Protein AF-A0A969S4U9-F1 (afdb_monomer)

Structure (mmCIF, N/CA/C/O backbone):
data_AF-A0A969S4U9-F1
#
_entry.id   AF-A0A969S4U9-F1
#
loop_
_atom_site.group_PDB
_atom_site.id
_atom_site.type_symbol
_atom_site.label_atom_id
_atom_site.label_alt_id
_atom_site.label_comp_id
_atom_site.label_asym_id
_atom_site.label_entity_id
_atom_site.label_seq_id
_atom_site.pdbx_PDB_ins_code
_atom_site.Cartn_x
_atom_site.Cartn_y
_atom_site.Cartn_z
_atom_site.occupancy
_atom_site.B_iso_or_equiv
_atom_site.auth_seq_id
_atom_site.auth_comp_id
_atom_site.auth_asym_id
_atom_site.auth_atom_id
_atom_site.pdbx_PDB_model_num
ATOM 1 N N . MET A 1 1 ? 27.671 6.111 -27.589 1.00 50.03 1 MET A N 1
ATOM 2 C CA . MET A 1 1 ? 27.710 7.464 -26.994 1.00 50.03 1 MET A CA 1
ATOM 3 C C . MET A 1 1 ? 26.565 7.598 -26.009 1.00 50.03 1 MET A C 1
ATOM 5 O O . MET A 1 1 ? 25.423 7.412 -26.411 1.00 50.03 1 MET A O 1
ATOM 9 N N . ILE A 1 2 ? 26.864 7.860 -24.735 1.00 55.69 2 ILE A N 1
ATOM 10 C CA . ILE A 1 2 ? 25.851 8.252 -23.746 1.00 55.69 2 ILE A CA 1
ATOM 11 C C . ILE A 1 2 ? 25.441 9.680 -24.109 1.00 55.69 2 ILE A C 1
ATOM 13 O O . ILE A 1 2 ? 26.285 10.571 -24.160 1.00 55.69 2 ILE A O 1
ATOM 17 N N . THR A 1 3 ? 24.178 9.875 -24.470 1.00 77.12 3 THR A N 1
ATOM 18 C CA . THR A 1 3 ? 23.675 11.180 -24.924 1.00 77.12 3 THR A CA 1
ATOM 19 C C . THR A 1 3 ? 23.353 12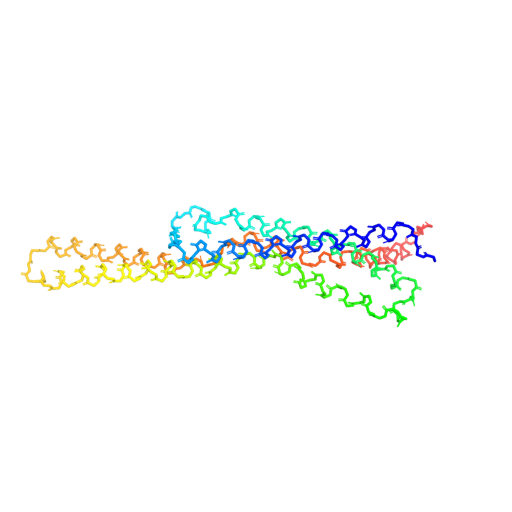.078 -23.728 1.00 77.12 3 THR A C 1
ATOM 21 O O . THR A 1 3 ? 23.064 11.576 -22.642 1.00 77.12 3 THR A O 1
ATOM 24 N N . VAL A 1 4 ? 23.331 13.402 -23.921 1.00 78.81 4 VAL A N 1
ATOM 25 C CA . VAL A 1 4 ? 22.867 14.373 -22.904 1.00 78.81 4 VAL A CA 1
ATOM 26 C C . VAL A 1 4 ? 21.476 13.999 -22.364 1.00 78.81 4 VAL A C 1
ATOM 28 O O . VAL A 1 4 ? 21.218 14.118 -21.168 1.00 78.81 4 VAL A O 1
ATOM 31 N N . ALA A 1 5 ? 20.611 13.440 -23.215 1.00 74.38 5 ALA A N 1
ATOM 32 C CA . ALA A 1 5 ? 19.294 12.943 -22.823 1.00 74.38 5 ALA A CA 1
ATOM 33 C C . ALA A 1 5 ? 19.362 11.801 -21.791 1.00 74.38 5 ALA A C 1
ATOM 35 O O . ALA A 1 5 ? 18.561 11.761 -20.862 1.00 74.38 5 ALA A O 1
ATOM 36 N N . THR A 1 6 ? 20.342 10.900 -21.902 1.00 74.25 6 THR A N 1
ATOM 37 C CA . THR A 1 6 ? 20.533 9.796 -20.947 1.00 74.25 6 THR A CA 1
ATOM 38 C C . THR A 1 6 ? 20.922 10.318 -19.563 1.00 74.25 6 THR A C 1
ATOM 40 O O . THR A 1 6 ? 20.381 9.853 -18.563 1.00 74.25 6 THR A O 1
ATOM 43 N N . PHE A 1 7 ? 21.799 11.326 -19.496 1.00 79.31 7 PHE A N 1
ATOM 44 C CA . PHE A 1 7 ? 22.141 11.987 -18.233 1.00 79.31 7 PHE A CA 1
ATOM 45 C C . PHE A 1 7 ? 20.935 12.698 -17.610 1.00 79.31 7 PHE A C 1
ATOM 47 O O . PHE A 1 7 ? 20.718 12.576 -16.406 1.00 79.31 7 PHE A O 1
ATOM 54 N N . GLY A 1 8 ? 20.118 13.376 -18.424 1.00 82.75 8 GLY A N 1
ATOM 55 C CA . GLY A 1 8 ? 18.885 14.016 -17.961 1.00 82.75 8 GLY A CA 1
ATOM 56 C C . GLY A 1 8 ? 17.904 13.025 -17.328 1.00 82.75 8 GLY A C 1
ATOM 57 O O . GLY A 1 8 ? 17.401 13.275 -16.237 1.00 82.75 8 GLY A O 1
ATOM 58 N N . VAL A 1 9 ? 17.684 11.868 -17.961 1.00 79.94 9 VAL A N 1
ATOM 59 C CA . VAL A 1 9 ? 16.800 10.813 -17.428 1.00 79.94 9 VAL A CA 1
ATOM 60 C C . VAL A 1 9 ? 17.319 10.258 -16.103 1.00 79.94 9 VAL A C 1
ATOM 62 O O . VAL A 1 9 ? 16.542 10.112 -15.162 1.00 79.94 9 VAL A O 1
ATOM 65 N N . ILE A 1 10 ? 18.624 9.987 -16.001 1.00 81.38 10 ILE A N 1
ATOM 66 C CA . ILE A 1 10 ? 19.230 9.476 -14.762 1.00 81.38 10 ILE A CA 1
ATOM 67 C C . ILE A 1 10 ? 19.105 10.504 -13.632 1.00 81.38 10 ILE A C 1
ATOM 69 O O . ILE A 1 10 ? 18.751 10.133 -12.518 1.00 81.38 10 ILE A O 1
ATOM 73 N N . TYR A 1 11 ? 19.354 11.786 -13.915 1.00 86.81 11 TYR A N 1
ATOM 74 C CA . TYR A 1 11 ? 19.230 12.863 -12.931 1.00 86.81 11 TYR A CA 1
ATOM 75 C C . TYR A 1 11 ? 17.787 13.041 -12.440 1.00 86.81 11 TYR A C 1
ATOM 77 O O . TYR A 1 11 ? 17.541 13.091 -11.238 1.00 86.81 11 TYR A O 1
ATOM 85 N N . ILE A 1 12 ? 16.814 13.086 -13.354 1.00 86.81 12 ILE A N 1
ATOM 86 C CA . ILE A 1 12 ? 15.394 13.201 -12.988 1.00 86.81 12 ILE A CA 1
ATOM 87 C C . ILE A 1 12 ? 14.954 11.972 -12.183 1.00 86.81 12 ILE A C 1
ATOM 89 O O . ILE A 1 12 ? 14.274 12.112 -11.167 1.00 86.81 12 ILE A O 1
ATOM 93 N N . GLY A 1 13 ? 15.373 10.777 -12.608 1.00 86.12 13 GLY A N 1
ATOM 94 C CA . GLY A 1 13 ? 15.092 9.529 -11.908 1.00 86.12 13 GLY A CA 1
ATOM 95 C C . GLY A 1 13 ? 15.658 9.517 -10.491 1.00 86.12 13 GLY A C 1
ATOM 96 O O . GLY A 1 13 ? 14.928 9.221 -9.550 1.00 86.12 13 GLY A O 1
ATOM 97 N N . SER A 1 14 ? 16.925 9.898 -10.306 1.00 86.81 14 SER A N 1
ATOM 98 C CA . SER A 1 14 ? 17.557 9.914 -8.983 1.00 86.81 14 SER A CA 1
ATOM 99 C C . SER A 1 14 ? 16.926 10.946 -8.048 1.00 86.81 14 SER A C 1
ATOM 101 O O . SER A 1 14 ? 16.632 10.617 -6.900 1.00 86.81 14 SER A O 1
ATOM 103 N N . VAL A 1 15 ? 16.631 12.156 -8.537 1.00 90.44 15 VAL A N 1
ATOM 104 C CA . VAL A 1 15 ? 15.918 13.187 -7.763 1.00 90.44 15 VAL A CA 1
ATOM 105 C C . VAL A 1 15 ? 14.526 12.702 -7.358 1.00 90.44 15 VAL A C 1
ATOM 107 O O . VAL A 1 15 ? 14.120 12.895 -6.212 1.00 90.44 15 VAL A O 1
ATOM 110 N N . LEU A 1 16 ? 13.796 12.035 -8.258 1.00 89.62 16 LEU A N 1
ATOM 111 C CA . LEU A 1 16 ? 12.478 11.490 -7.940 1.00 89.62 16 LEU A CA 1
ATOM 112 C C . LEU A 1 16 ? 12.560 10.382 -6.882 1.00 89.62 16 LEU A C 1
ATOM 114 O O . LEU A 1 16 ? 11.793 10.415 -5.924 1.00 89.62 16 LEU A O 1
ATOM 118 N N . VAL A 1 17 ? 13.503 9.443 -7.008 1.00 89.50 17 VAL A N 1
ATOM 119 C CA . VAL A 1 17 ? 13.719 8.375 -6.014 1.00 89.50 17 VAL A CA 1
ATOM 120 C C . VAL A 1 17 ? 14.058 8.963 -4.644 1.00 89.50 17 VAL A C 1
ATOM 122 O O . VAL A 1 17 ? 13.452 8.573 -3.648 1.00 89.50 17 VAL A O 1
ATOM 125 N N . LEU A 1 18 ? 14.970 9.938 -4.586 1.00 91.38 18 LEU A N 1
ATOM 126 C CA . LEU A 1 18 ? 15.326 10.621 -3.340 1.00 91.38 18 LEU A CA 1
ATOM 127 C C . LEU A 1 18 ? 14.120 11.334 -2.719 1.00 91.38 18 LEU A C 1
ATOM 129 O O . LEU A 1 18 ? 13.891 11.195 -1.521 1.00 91.38 18 LEU A O 1
ATOM 133 N N . ASN A 1 19 ? 13.314 12.031 -3.524 1.00 90.25 19 ASN A N 1
ATOM 134 C CA . ASN A 1 19 ? 12.089 12.679 -3.054 1.00 90.25 19 ASN A CA 1
ATOM 135 C C . ASN A 1 19 ? 11.057 11.671 -2.533 1.00 90.25 19 ASN A C 1
ATOM 137 O O . ASN A 1 19 ? 10.421 11.926 -1.514 1.00 90.25 19 ASN A O 1
ATOM 141 N N . LEU A 1 20 ? 10.887 10.524 -3.197 1.00 90.44 20 LEU A N 1
ATOM 142 C CA . LEU A 1 20 ? 9.987 9.465 -2.733 1.00 90.44 20 LEU A CA 1
ATOM 143 C C . LEU A 1 20 ? 10.449 8.909 -1.383 1.00 90.44 20 LEU A C 1
ATOM 145 O O . LEU A 1 20 ? 9.653 8.854 -0.449 1.00 90.44 20 LEU A O 1
ATOM 149 N N . ILE A 1 21 ? 11.735 8.570 -1.255 1.00 90.19 21 ILE A N 1
ATOM 150 C CA . ILE A 1 21 ? 12.318 8.070 -0.003 1.00 90.19 21 ILE A CA 1
ATOM 151 C C . ILE A 1 21 ? 12.178 9.111 1.113 1.00 90.19 21 ILE A C 1
ATOM 153 O O . ILE A 1 21 ? 11.713 8.776 2.202 1.00 90.19 21 ILE A O 1
ATOM 157 N N . ALA A 1 22 ? 12.522 10.373 0.841 1.00 91.06 22 ALA A N 1
ATOM 158 C CA . ALA A 1 22 ? 12.412 11.460 1.809 1.00 91.06 22 ALA A CA 1
ATOM 159 C C . ALA A 1 22 ? 10.963 11.664 2.267 1.00 91.06 22 ALA A C 1
ATOM 161 O O . ALA A 1 22 ? 10.708 11.759 3.462 1.00 91.06 22 ALA A O 1
ATOM 162 N N . ASN A 1 23 ? 10.001 11.657 1.343 1.00 89.75 23 ASN A N 1
ATOM 163 C CA . ASN A 1 23 ? 8.587 11.804 1.671 1.00 89.75 23 ASN A CA 1
ATOM 164 C C . ASN A 1 23 ? 8.054 10.651 2.531 1.00 89.75 23 ASN A C 1
ATOM 166 O O . ASN A 1 23 ? 7.332 10.889 3.499 1.00 89.75 23 ASN A O 1
ATOM 170 N N . ILE A 1 24 ? 8.417 9.408 2.198 1.00 89.88 24 ILE A N 1
ATOM 171 C CA . ILE A 1 24 ? 8.056 8.229 2.996 1.00 89.88 24 ILE A CA 1
ATOM 172 C C . ILE A 1 24 ? 8.642 8.355 4.399 1.00 89.88 24 ILE A C 1
ATOM 174 O O . ILE A 1 24 ? 7.940 8.113 5.378 1.00 89.88 24 ILE A O 1
ATOM 178 N N . TRP A 1 25 ? 9.910 8.753 4.498 1.00 89.81 25 TRP A N 1
ATOM 179 C CA . TRP A 1 25 ? 10.597 8.922 5.771 1.00 89.81 25 TRP A CA 1
ATOM 180 C C . TRP A 1 25 ? 9.966 10.029 6.622 1.00 89.81 25 TRP A C 1
ATOM 182 O O . TRP A 1 25 ? 9.652 9.791 7.784 1.00 89.81 25 TRP A O 1
ATOM 192 N N . ILE A 1 26 ? 9.683 11.195 6.034 1.00 89.75 26 ILE A N 1
ATOM 193 C CA . ILE A 1 26 ? 9.008 12.312 6.709 1.00 89.75 26 ILE A CA 1
ATOM 194 C C . ILE A 1 26 ? 7.633 11.879 7.221 1.00 89.75 26 ILE A C 1
ATOM 196 O O . ILE A 1 26 ? 7.322 12.096 8.390 1.00 89.75 26 ILE A O 1
ATOM 200 N N . LEU A 1 27 ? 6.822 11.224 6.384 1.00 87.62 27 LEU A N 1
ATOM 201 C CA . LEU A 1 27 ? 5.514 10.725 6.808 1.00 87.62 27 LEU A CA 1
ATOM 202 C C . LEU A 1 27 ? 5.631 9.695 7.922 1.00 87.62 27 LEU A C 1
ATOM 204 O O . LEU A 1 27 ? 4.852 9.743 8.868 1.00 87.62 27 LEU A O 1
ATOM 208 N N . HIS A 1 28 ? 6.600 8.787 7.834 1.00 87.25 28 HIS A N 1
ATOM 209 C CA . HIS A 1 28 ? 6.835 7.801 8.878 1.00 87.25 28 HIS A CA 1
ATOM 210 C C . HIS A 1 28 ? 7.188 8.469 10.212 1.00 87.25 28 HIS A C 1
ATOM 212 O O . HIS A 1 28 ? 6.630 8.091 11.240 1.00 87.25 28 HIS A O 1
ATOM 218 N N . CYS A 1 29 ? 8.058 9.482 10.191 1.00 86.62 29 CYS A N 1
ATOM 219 C CA . CYS A 1 29 ? 8.438 10.255 11.372 1.00 86.62 29 CYS A CA 1
ATOM 220 C C . CYS A 1 29 ? 7.243 11.008 11.971 1.00 86.62 29 CYS A C 1
ATOM 222 O O . CYS A 1 29 ? 6.986 10.869 13.164 1.00 86.62 29 CYS A O 1
ATOM 224 N N . ILE A 1 30 ? 6.476 11.735 11.149 1.00 86.06 30 ILE A N 1
ATOM 225 C CA . ILE A 1 30 ? 5.291 12.484 11.602 1.00 86.06 30 ILE A CA 1
ATOM 226 C C . ILE A 1 30 ? 4.248 11.535 12.197 1.00 86.06 30 ILE A C 1
ATOM 228 O O . ILE A 1 30 ? 3.715 11.794 13.273 1.00 86.06 30 ILE A O 1
ATOM 232 N N . PHE A 1 31 ? 3.968 10.414 11.526 1.00 84.75 31 PHE A N 1
ATOM 233 C CA . PHE A 1 31 ? 3.016 9.434 12.043 1.00 84.75 31 PHE A CA 1
ATOM 234 C C . PHE A 1 31 ? 3.511 8.787 13.333 1.00 84.75 31 PHE A C 1
ATOM 236 O O . PHE A 1 31 ? 2.714 8.607 14.245 1.00 84.75 31 PHE A O 1
ATOM 243 N N . GLU A 1 32 ? 4.791 8.426 13.444 1.00 83.94 32 GLU A N 1
ATOM 244 C CA . GLU A 1 32 ? 5.319 7.898 14.705 1.00 83.94 32 GLU A CA 1
ATOM 245 C C . GLU A 1 32 ? 5.223 8.909 15.849 1.00 83.94 32 GLU A C 1
ATOM 247 O O . GLU A 1 32 ? 4.932 8.510 16.975 1.00 83.94 32 GLU A O 1
ATOM 252 N N . GLU A 1 33 ? 5.475 10.189 15.585 1.00 84.00 33 GLU A N 1
ATOM 253 C CA . GLU A 1 33 ? 5.397 11.240 16.596 1.00 84.00 33 GLU A CA 1
ATOM 254 C C . GLU A 1 33 ? 3.952 11.481 17.050 1.00 84.00 33 GLU A C 1
ATOM 256 O O . GLU A 1 33 ? 3.666 11.415 18.248 1.00 84.00 33 GLU A O 1
ATOM 261 N N . GLU A 1 34 ? 3.017 11.649 16.112 1.00 82.19 34 GLU A N 1
ATOM 262 C CA . GLU A 1 34 ? 1.595 11.814 16.431 1.00 82.19 34 GLU A CA 1
ATOM 263 C C . GLU A 1 34 ? 1.028 10.575 17.140 1.00 82.19 34 GLU A C 1
ATOM 265 O O . GLU A 1 34 ? 0.287 10.722 18.106 1.00 82.19 34 GLU A O 1
ATOM 270 N N . LEU A 1 35 ? 1.424 9.357 16.746 1.00 80.19 35 LEU A N 1
ATOM 271 C CA . LEU A 1 35 ? 1.003 8.116 17.417 1.00 80.19 35 LEU A CA 1
ATOM 272 C C . LEU A 1 35 ? 1.602 7.933 18.818 1.00 80.19 35 LEU A C 1
ATOM 274 O O . LEU A 1 35 ? 1.088 7.123 19.592 1.00 80.19 35 LEU A O 1
ATOM 278 N N . LYS A 1 36 ? 2.705 8.618 19.144 1.00 78.19 36 LYS A N 1
ATOM 279 C CA . LYS A 1 36 ? 3.261 8.647 20.507 1.00 78.19 36 LYS A CA 1
ATOM 280 C C . LYS A 1 36 ? 2.532 9.661 21.384 1.00 78.19 36 LYS A C 1
ATOM 282 O O . LYS A 1 36 ? 2.360 9.401 22.569 1.00 78.19 36 LYS A O 1
ATOM 287 N N . GLN A 1 37 ? 2.133 10.801 20.821 1.00 75.62 37 GLN A N 1
ATOM 288 C CA . GLN A 1 37 ? 1.495 11.885 21.573 1.00 75.62 37 GLN A CA 1
ATOM 289 C C . GLN A 1 37 ? -0.024 11.721 21.707 1.00 75.62 37 GLN A C 1
ATOM 291 O O . GLN A 1 37 ? -0.598 12.130 22.715 1.00 75.62 37 GLN A O 1
ATOM 296 N N . LYS A 1 38 ? -0.686 11.145 20.700 1.00 73.56 38 LYS A N 1
ATOM 297 C CA . LYS A 1 38 ? -2.141 10.985 20.640 1.00 73.56 38 LYS A CA 1
ATOM 298 C C . LYS A 1 38 ? -2.505 9.537 20.351 1.00 73.56 38 LYS A C 1
ATOM 300 O O . LYS A 1 38 ? -1.941 8.889 19.471 1.00 73.56 38 LYS A O 1
ATOM 305 N N . GLU A 1 39 ? -3.521 9.044 21.049 1.00 72.94 39 GLU A N 1
ATOM 306 C CA . GLU A 1 39 ? -4.136 7.770 20.695 1.00 72.94 39 GLU A CA 1
ATOM 307 C C . GLU A 1 39 ? -4.944 7.935 19.404 1.00 72.94 39 GLU A C 1
ATOM 309 O O . GLU A 1 39 ? -5.890 8.726 19.328 1.00 72.94 39 GLU A O 1
ATOM 314 N N . LEU A 1 40 ? -4.559 7.189 18.367 1.00 79.75 40 LEU A N 1
ATOM 315 C CA . LEU A 1 40 ? -5.309 7.121 17.120 1.00 79.75 40 LEU A CA 1
ATOM 316 C C . LEU A 1 40 ? -6.708 6.564 17.403 1.00 79.75 40 LEU A C 1
ATOM 318 O O . LEU A 1 40 ? -6.855 5.396 17.753 1.00 79.75 40 LEU A O 1
ATOM 322 N N . LYS A 1 41 ? -7.745 7.376 17.202 1.00 77.62 41 LYS A N 1
ATOM 323 C CA . LYS A 1 41 ? -9.133 6.914 17.294 1.00 77.62 41 LYS A CA 1
ATOM 324 C C . LYS A 1 41 ? -9.569 6.337 15.957 1.00 77.62 41 LYS A C 1
ATOM 326 O O . LYS A 1 41 ? -9.972 7.065 15.055 1.00 77.62 41 LYS A O 1
ATOM 331 N N . VAL A 1 42 ? -9.465 5.021 15.835 1.00 79.50 42 VAL A N 1
ATOM 332 C CA . VAL A 1 42 ? -10.001 4.285 14.690 1.00 79.50 42 VAL A CA 1
ATOM 333 C C . VAL A 1 42 ? -11.497 4.086 14.883 1.00 79.50 42 VAL A C 1
ATOM 335 O O . VAL A 1 42 ? -11.936 3.695 15.959 1.00 79.50 42 VAL A O 1
ATOM 338 N N . ASN A 1 43 ? -12.275 4.333 13.831 1.00 82.50 43 ASN A N 1
ATOM 339 C CA . ASN A 1 43 ? -13.710 4.071 13.824 1.00 82.50 43 ASN A CA 1
ATOM 340 C C . ASN A 1 43 ? -14.020 2.841 12.946 1.00 82.50 43 ASN A C 1
ATOM 342 O O . ASN A 1 43 ? -13.996 2.969 11.718 1.00 82.50 43 ASN A O 1
ATOM 346 N N . PRO A 1 44 ? -14.339 1.669 13.535 1.00 81.50 44 PRO A N 1
ATOM 347 C CA . PRO A 1 44 ? -14.686 0.465 12.777 1.00 81.50 44 PRO A CA 1
ATOM 348 C C . PRO A 1 44 ? -15.910 0.625 11.868 1.00 81.50 44 PRO A C 1
ATOM 350 O O . PRO A 1 44 ? -16.015 -0.051 10.848 1.00 81.50 44 PRO A O 1
ATOM 353 N N . LEU A 1 45 ? -16.822 1.539 12.215 1.00 82.44 45 LEU A N 1
ATOM 354 C CA . LEU A 1 45 ? -18.043 1.834 11.459 1.00 82.44 45 LEU A CA 1
ATOM 355 C C . LEU A 1 45 ? -17.829 2.897 10.373 1.00 82.44 45 LEU A C 1
ATOM 357 O O . LEU A 1 45 ? -18.784 3.322 9.722 1.00 82.44 45 LEU A O 1
ATOM 361 N N . HIS A 1 46 ? -16.595 3.362 10.175 1.00 84.00 46 HIS A N 1
ATOM 362 C CA . HIS A 1 46 ? -16.314 4.367 9.164 1.00 84.00 46 HIS A CA 1
ATOM 363 C C . HIS A 1 46 ? -16.547 3.794 7.747 1.00 84.00 46 HIS A C 1
ATOM 365 O O . HIS A 1 46 ? -16.049 2.708 7.428 1.00 84.00 46 HIS A O 1
ATOM 371 N N . PRO A 1 47 ? -17.257 4.511 6.851 1.00 84.69 47 PRO A N 1
ATOM 372 C CA . PRO A 1 47 ? -17.650 3.985 5.538 1.00 84.69 47 PRO A CA 1
ATOM 373 C C . PRO A 1 47 ? -16.470 3.707 4.590 1.00 84.69 47 PRO A C 1
ATOM 375 O O . PRO A 1 47 ? -16.643 3.049 3.566 1.00 84.69 47 PRO A O 1
ATOM 378 N N . ASP A 1 48 ? -15.267 4.195 4.910 1.00 84.88 48 ASP A N 1
ATOM 379 C CA . ASP A 1 48 ? -14.062 4.022 4.090 1.00 84.88 48 ASP A CA 1
ATOM 380 C C . ASP A 1 48 ? -13.364 2.661 4.247 1.00 84.88 48 ASP A C 1
ATOM 382 O O . ASP A 1 48 ? -12.418 2.392 3.507 1.00 84.88 48 ASP A O 1
ATOM 386 N N . ARG A 1 49 ? -13.795 1.817 5.202 1.00 82.00 49 ARG A N 1
ATOM 387 C CA . ARG A 1 49 ? -13.164 0.525 5.551 1.00 82.00 49 ARG A CA 1
ATOM 388 C C . ARG A 1 49 ? 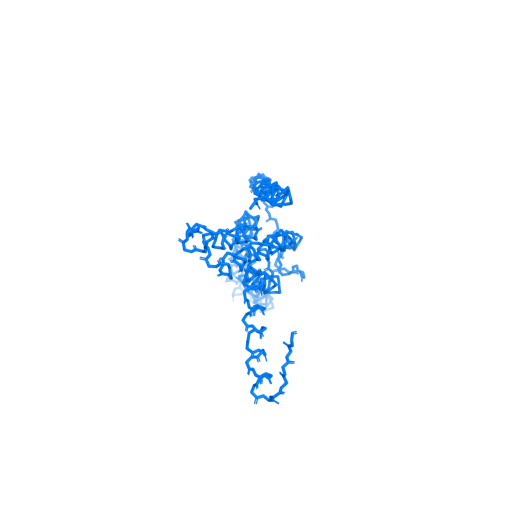-11.677 0.616 5.939 1.00 82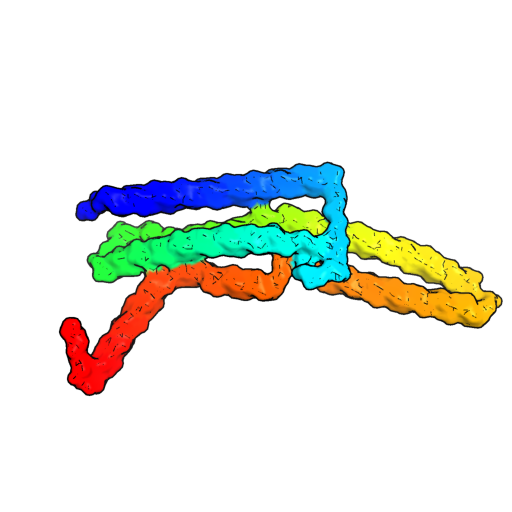.00 49 ARG A C 1
ATOM 390 O O . ARG A 1 49 ? -11.017 -0.411 6.051 1.00 82.00 49 ARG A O 1
ATOM 397 N N . CYS A 1 50 ? -11.165 1.827 6.154 1.00 85.50 50 CYS A N 1
ATOM 398 C CA . CYS A 1 50 ? -9.777 2.140 6.504 1.00 85.50 50 CYS A CA 1
ATOM 399 C C . CYS A 1 50 ? -9.695 2.900 7.838 1.00 85.50 50 CYS A C 1
ATOM 401 O O . CYS A 1 50 ? -8.641 3.428 8.186 1.00 85.50 50 CYS A O 1
ATOM 403 N N . GLY A 1 51 ? -10.806 3.007 8.574 1.00 83.00 51 GLY A N 1
ATOM 404 C CA . GLY A 1 51 ? -10.840 3.639 9.890 1.00 83.00 51 GLY A CA 1
ATOM 405 C C . GLY A 1 51 ? -10.658 5.153 9.855 1.00 83.00 51 GLY A C 1
ATOM 406 O O . GLY A 1 51 ? -10.208 5.717 10.848 1.00 83.00 51 GLY A O 1
ATOM 407 N N . GLY A 1 52 ? -10.960 5.794 8.721 1.00 86.31 52 GLY A N 1
ATOM 408 C CA . GLY A 1 52 ? -10.722 7.220 8.480 1.00 86.31 52 GLY A CA 1
ATOM 409 C C . GLY A 1 52 ? -9.371 7.536 7.824 1.00 86.31 52 GLY A C 1
ATOM 410 O O . GLY A 1 52 ? -9.070 8.705 7.587 1.00 86.31 52 GLY A O 1
ATOM 411 N N . LEU A 1 53 ? -8.546 6.528 7.510 1.00 89.06 53 LEU A N 1
ATOM 412 C CA . LEU A 1 53 ? -7.196 6.709 6.956 1.00 89.06 53 LEU A CA 1
ATOM 413 C C . LEU A 1 53 ? -7.109 6.528 5.434 1.00 89.06 53 LEU A C 1
ATOM 415 O O . LEU A 1 53 ? -6.011 6.383 4.891 1.00 89.06 53 LEU A O 1
ATOM 419 N N . ARG A 1 54 ? -8.235 6.587 4.710 1.00 90.19 54 ARG A N 1
ATOM 420 C CA . ARG A 1 54 ? -8.238 6.449 3.242 1.00 90.19 54 ARG A CA 1
ATOM 421 C C . ARG A 1 54 ? -7.276 7.407 2.536 1.00 90.19 54 ARG A C 1
ATOM 423 O O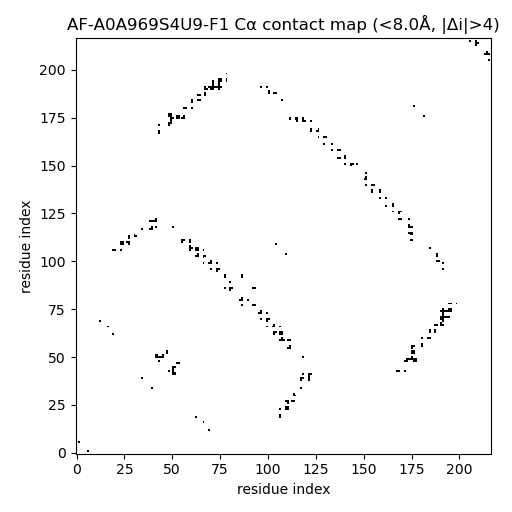 . ARG A 1 54 ? -6.586 6.985 1.612 1.00 90.19 54 ARG A O 1
ATOM 430 N N . SER A 1 55 ? -7.167 8.653 2.994 1.00 90.50 55 SER A N 1
ATOM 431 C CA . SER A 1 55 ? -6.255 9.648 2.411 1.00 90.50 55 SER A CA 1
ATOM 432 C C . SER A 1 55 ? -4.791 9.192 2.423 1.00 90.50 55 SER A C 1
ATOM 434 O O . SER A 1 55 ? -4.051 9.480 1.484 1.00 90.50 55 SER A O 1
ATOM 436 N N . LEU A 1 56 ? -4.379 8.442 3.452 1.00 91.19 56 LEU A N 1
ATOM 437 C CA . LEU A 1 56 ? -3.037 7.867 3.540 1.00 91.19 56 LEU A CA 1
ATOM 438 C C . LEU A 1 56 ? -2.855 6.727 2.531 1.00 91.19 56 LEU A C 1
ATOM 440 O O . LEU A 1 56 ? -1.821 6.645 1.872 1.00 91.19 56 LEU A O 1
ATOM 444 N N . SER A 1 57 ? -3.879 5.885 2.372 1.00 92.31 57 SER A N 1
ATOM 445 C CA . SER A 1 57 ? -3.904 4.816 1.367 1.00 92.31 57 SER A CA 1
ATOM 446 C C . SER A 1 57 ? -3.815 5.370 -0.060 1.00 92.31 57 SER A C 1
ATOM 448 O O . SER A 1 57 ? -3.026 4.888 -0.871 1.00 92.31 57 SER A O 1
ATOM 450 N N . ASP A 1 58 ? -4.550 6.450 -0.344 1.00 92.94 58 ASP A N 1
ATOM 451 C CA . ASP A 1 58 ? -4.554 7.121 -1.643 1.00 92.94 58 ASP A CA 1
ATOM 452 C C . ASP A 1 58 ? -3.204 7.788 -1.916 1.00 92.94 58 ASP A C 1
ATOM 454 O O . ASP A 1 58 ? -2.724 7.781 -3.050 1.00 92.94 58 ASP A O 1
ATOM 458 N N . TYR A 1 59 ? -2.574 8.354 -0.884 1.00 92.62 59 TYR A N 1
ATOM 459 C CA . TYR A 1 59 ? -1.221 8.887 -0.973 1.00 92.62 59 TYR A CA 1
ATOM 460 C C . TYR A 1 59 ? -0.208 7.786 -1.321 1.00 92.62 59 TYR A C 1
ATOM 462 O O . TYR A 1 59 ? 0.526 7.926 -2.298 1.00 92.62 59 TYR A O 1
ATOM 470 N N . ALA A 1 60 ? -0.217 6.676 -0.577 1.00 93.31 60 ALA A N 1
ATOM 471 C CA . ALA A 1 60 ? 0.670 5.533 -0.801 1.00 93.31 60 ALA A CA 1
ATOM 472 C C . ALA A 1 60 ? 0.477 4.899 -2.190 1.00 93.31 60 ALA A C 1
ATOM 474 O O . ALA A 1 60 ? 1.427 4.468 -2.841 1.00 93.31 60 ALA A O 1
ATOM 475 N N . LEU A 1 61 ? -0.762 4.870 -2.685 1.00 94.81 61 LEU A N 1
ATOM 476 C CA . LEU A 1 61 ? -1.051 4.404 -4.036 1.00 94.81 61 LEU A CA 1
ATOM 477 C C . LEU A 1 61 ? -0.492 5.364 -5.098 1.00 94.81 61 LEU A C 1
ATOM 479 O O . LEU A 1 61 ? 0.093 4.921 -6.084 1.00 94.81 61 LEU A O 1
ATOM 483 N N . LYS A 1 62 ? -0.633 6.680 -4.901 1.00 93.94 62 LYS A N 1
ATOM 484 C CA . LYS A 1 62 ? -0.091 7.693 -5.823 1.00 93.94 62 LYS A CA 1
ATOM 485 C C . LYS A 1 62 ? 1.438 7.669 -5.872 1.00 93.94 62 LYS A C 1
ATOM 487 O O . LYS A 1 62 ? 1.998 7.804 -6.957 1.00 93.94 62 LYS A O 1
ATOM 492 N N . THR A 1 63 ? 2.122 7.468 -4.746 1.00 92.56 63 THR A N 1
ATOM 493 C CA . THR A 1 63 ? 3.588 7.305 -4.737 1.00 92.56 63 THR A CA 1
ATOM 494 C C . THR A 1 63 ? 4.012 6.019 -5.445 1.00 92.56 63 THR A C 1
ATOM 496 O O . THR A 1 63 ? 4.973 6.043 -6.212 1.00 92.56 63 THR A O 1
ATOM 499 N N . ALA A 1 64 ? 3.260 4.925 -5.290 1.00 93.75 64 ALA A N 1
ATOM 500 C CA . ALA A 1 64 ? 3.490 3.700 -6.054 1.00 93.75 64 ALA A CA 1
ATOM 501 C C . ALA A 1 64 ? 3.272 3.893 -7.568 1.00 93.75 64 ALA A C 1
ATOM 503 O O . ALA A 1 64 ? 4.017 3.331 -8.367 1.00 93.75 64 ALA A O 1
ATOM 504 N N . TYR A 1 65 ? 2.315 4.730 -7.986 1.00 94.38 65 TYR A N 1
ATOM 505 C CA . TYR A 1 65 ? 2.143 5.090 -9.400 1.00 94.38 65 TYR A CA 1
ATOM 506 C C . TYR A 1 65 ? 3.342 5.869 -9.951 1.00 94.38 65 TYR A C 1
ATOM 508 O O . TYR A 1 65 ? 3.767 5.610 -11.075 1.00 94.38 65 TYR A O 1
ATOM 516 N N . LEU A 1 66 ? 3.921 6.784 -9.166 1.00 92.81 66 LEU A N 1
ATOM 517 C CA . LEU A 1 66 ? 5.156 7.478 -9.550 1.00 92.81 66 LEU A CA 1
ATOM 518 C C . LEU A 1 66 ? 6.327 6.498 -9.698 1.00 92.81 66 LEU A C 1
ATOM 520 O O . LEU A 1 66 ? 7.066 6.581 -10.678 1.00 92.81 66 LEU A O 1
ATOM 524 N N . ALA A 1 67 ? 6.454 5.536 -8.779 1.00 92.75 67 ALA A N 1
ATOM 525 C CA . ALA A 1 67 ? 7.432 4.457 -8.900 1.00 92.75 67 ALA A CA 1
ATOM 526 C C . ALA A 1 67 ? 7.177 3.598 -10.151 1.00 92.75 67 ALA A C 1
ATOM 528 O O . ALA A 1 67 ? 8.107 3.283 -10.876 1.00 92.75 67 ALA A O 1
ATOM 529 N N . ALA A 1 68 ? 5.923 3.296 -10.491 1.00 94.06 68 ALA A N 1
ATOM 530 C CA . ALA A 1 68 ? 5.596 2.527 -11.692 1.00 94.06 68 ALA A CA 1
ATOM 531 C C . ALA A 1 68 ? 5.984 3.243 -12.998 1.00 94.06 68 ALA A C 1
ATOM 533 O O . ALA A 1 68 ? 6.425 2.595 -13.947 1.00 94.06 68 ALA A O 1
ATOM 534 N N . VAL A 1 69 ? 5.864 4.575 -13.055 1.00 92.88 69 VAL A N 1
ATOM 535 C CA . VAL A 1 69 ? 6.352 5.370 -14.199 1.00 92.88 69 VAL A CA 1
ATOM 536 C C . VAL A 1 69 ? 7.869 5.230 -14.349 1.00 92.88 69 VAL A C 1
ATOM 538 O O . VAL A 1 69 ? 8.353 5.044 -15.467 1.00 92.88 69 VAL A O 1
ATOM 541 N N . LEU A 1 70 ? 8.615 5.263 -13.238 1.00 91.31 70 LEU A N 1
ATOM 542 C CA . LEU A 1 70 ? 10.051 4.966 -13.245 1.00 91.31 70 LEU A CA 1
ATOM 543 C C . LEU A 1 70 ? 10.321 3.532 -13.697 1.00 91.31 70 LEU A C 1
ATOM 545 O O . LEU A 1 70 ? 11.170 3.322 -14.563 1.00 91.31 70 LEU A O 1
ATOM 549 N N . GLY A 1 71 ? 9.540 2.577 -13.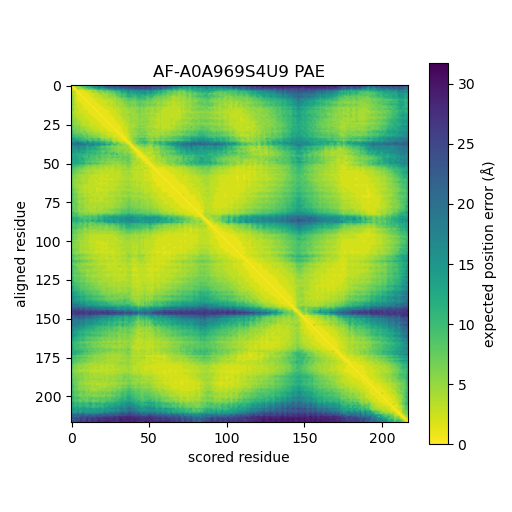203 1.00 92.75 71 GLY A N 1
ATOM 550 C CA . GLY A 1 71 ? 9.611 1.181 -13.597 1.00 92.75 71 GLY A CA 1
ATOM 551 C C . GLY A 1 71 ? 9.500 0.988 -15.105 1.00 92.75 71 GLY A C 1
ATOM 552 O O . GLY A 1 71 ? 10.339 0.317 -15.699 1.00 92.75 71 GLY A O 1
ATOM 553 N N . ILE A 1 72 ? 8.546 1.647 -15.770 1.00 93.06 72 ILE A N 1
ATOM 554 C CA . ILE A 1 72 ? 8.420 1.601 -17.239 1.00 93.06 72 ILE A CA 1
ATOM 555 C C . ILE A 1 72 ? 9.699 2.103 -17.924 1.00 93.06 72 ILE A C 1
ATOM 557 O O . ILE A 1 72 ? 10.156 1.496 -18.894 1.00 93.06 72 ILE A O 1
ATOM 561 N N . MET A 1 73 ? 10.300 3.187 -17.423 1.00 89.88 73 MET A N 1
ATOM 562 C CA . MET A 1 73 ? 11.553 3.721 -17.970 1.00 89.88 73 MET A CA 1
ATOM 563 C C . MET A 1 73 ? 12.713 2.741 -17.775 1.00 89.88 73 MET A C 1
ATOM 565 O O . MET A 1 73 ? 13.463 2.488 -18.719 1.00 89.88 73 MET A O 1
ATOM 569 N N . VAL A 1 74 ? 12.821 2.133 -16.591 1.00 90.00 74 VAL A N 1
ATOM 570 C CA . VAL A 1 74 ? 13.782 1.058 -16.296 1.00 90.00 74 VAL A CA 1
ATOM 571 C C . VAL A 1 74 ? 13.593 -0.114 -17.260 1.00 90.00 74 VAL A C 1
ATOM 573 O O . VAL A 1 74 ? 14.558 -0.574 -17.868 1.00 90.00 74 VAL A O 1
ATOM 576 N N . GLY A 1 75 ? 12.351 -0.545 -17.476 1.00 91.81 75 GLY A N 1
ATOM 577 C CA . GLY A 1 75 ? 12.008 -1.605 -18.420 1.00 91.81 75 GLY A CA 1
ATOM 578 C C . GLY A 1 75 ? 12.411 -1.292 -19.859 1.00 91.81 75 GLY A C 1
ATOM 579 O O . GLY A 1 75 ? 12.846 -2.173 -20.599 1.00 91.81 75 GLY A O 1
ATOM 580 N N . PHE A 1 76 ? 12.295 -0.028 -20.273 1.00 89.81 76 PHE A N 1
ATOM 581 C CA . PHE A 1 76 ? 12.697 0.394 -21.610 1.00 89.81 76 PHE A CA 1
ATOM 582 C C . PHE A 1 76 ? 14.218 0.379 -21.768 1.00 89.81 76 PHE A C 1
ATOM 584 O O . PHE A 1 76 ? 14.726 -0.065 -22.799 1.00 89.81 76 PHE A O 1
ATOM 591 N N . ILE A 1 77 ? 14.947 0.824 -20.740 1.00 86.88 77 ILE A N 1
ATOM 592 C CA . ILE A 1 77 ? 16.409 0.743 -20.696 1.00 86.88 77 ILE A CA 1
ATOM 593 C C . ILE A 1 77 ? 16.835 -0.723 -20.818 1.00 86.88 77 ILE A C 1
ATOM 595 O O . ILE A 1 77 ? 17.592 -1.060 -21.726 1.00 86.88 77 ILE A O 1
ATOM 599 N N . GLU A 1 78 ? 16.281 -1.600 -19.985 1.00 88.44 78 GLU A N 1
ATOM 600 C CA . GLU A 1 78 ? 16.547 -3.039 -20.018 1.00 88.44 78 GLU A CA 1
ATOM 601 C C . GLU A 1 78 ? 16.298 -3.640 -21.410 1.00 88.44 78 GLU A C 1
ATOM 603 O O . GLU A 1 78 ? 17.155 -4.318 -21.984 1.00 88.44 78 GLU A O 1
ATOM 608 N N . PHE A 1 79 ? 15.146 -3.330 -22.008 1.00 89.38 79 PHE A N 1
ATOM 609 C CA . PHE A 1 79 ? 14.802 -3.794 -23.347 1.00 89.38 79 PHE A CA 1
ATOM 610 C C . PHE A 1 79 ? 15.833 -3.353 -24.404 1.00 89.38 79 PHE A C 1
ATOM 612 O O . PHE A 1 79 ? 16.194 -4.141 -25.284 1.00 89.38 79 PHE A O 1
ATOM 619 N N . GLN A 1 80 ? 16.358 -2.125 -24.317 1.00 87.00 80 GLN A N 1
ATOM 620 C CA . GLN A 1 80 ? 17.412 -1.634 -25.216 1.00 87.00 80 GLN A CA 1
ATOM 621 C C . GLN A 1 80 ? 18.735 -2.395 -25.031 1.00 87.00 80 GLN A C 1
ATOM 623 O O . GLN A 1 80 ? 19.403 -2.695 -26.020 1.00 87.00 80 GLN A O 1
ATOM 628 N N . PHE A 1 81 ? 19.115 -2.734 -23.797 1.00 86.81 81 PHE A N 1
ATOM 629 C CA . PHE A 1 81 ? 20.338 -3.501 -23.524 1.00 86.81 81 PHE A CA 1
ATOM 630 C C . PHE A 1 81 ? 20.242 -4.945 -24.029 1.00 86.81 81 PHE A C 1
ATOM 632 O O . PHE A 1 81 ? 21.192 -5.458 -24.627 1.00 86.81 81 PHE A O 1
ATOM 639 N N . ILE A 1 82 ? 19.082 -5.583 -23.857 1.00 87.31 82 ILE A N 1
ATOM 640 C CA . ILE A 1 82 ? 18.833 -6.939 -24.362 1.00 87.31 82 ILE A CA 1
ATOM 641 C C . ILE A 1 82 ? 18.831 -6.951 -25.895 1.00 87.31 82 ILE A C 1
ATOM 643 O O . ILE A 1 82 ? 19.507 -7.777 -26.506 1.00 87.31 82 ILE A O 1
ATOM 647 N N . THR A 1 83 ? 18.119 -6.020 -26.538 1.00 86.25 83 THR A N 1
ATOM 648 C CA . THR A 1 83 ? 18.005 -5.984 -28.011 1.00 86.25 83 THR A CA 1
ATOM 649 C C . THR A 1 83 ? 19.311 -5.637 -28.718 1.00 86.25 83 THR A C 1
ATOM 651 O O . THR A 1 83 ? 19.540 -6.110 -29.828 1.00 86.25 83 THR A O 1
ATOM 654 N N . ARG A 1 84 ? 20.195 -4.860 -28.082 1.00 86.56 84 ARG A N 1
ATOM 655 C CA . ARG A 1 84 ? 21.533 -4.544 -28.612 1.00 86.56 84 ARG A CA 1
ATOM 656 C C . ARG A 1 84 ? 22.577 -5.628 -28.332 1.00 86.56 84 ARG A C 1
ATOM 658 O O . ARG A 1 84 ? 23.723 -5.466 -28.738 1.00 86.56 84 ARG A O 1
ATOM 665 N N . GLY A 1 85 ? 22.215 -6.699 -27.621 1.00 83.88 85 GLY A N 1
ATOM 666 C CA . GLY A 1 85 ? 23.145 -7.769 -27.248 1.00 83.88 85 GLY A CA 1
ATOM 667 C C . GLY A 1 85 ? 24.209 -7.346 -26.229 1.00 83.88 85 GLY A C 1
ATOM 668 O O . GLY A 1 85 ? 25.167 -8.079 -26.005 1.00 83.88 85 GLY A O 1
ATOM 669 N N . THR A 1 86 ? 24.060 -6.179 -25.595 1.00 84.56 86 THR A N 1
ATOM 670 C CA . THR A 1 86 ? 25.026 -5.644 -24.623 1.00 84.56 86 THR A CA 1
ATOM 671 C C . THR A 1 86 ? 24.704 -6.035 -23.179 1.00 84.56 86 THR A C 1
ATOM 673 O O . THR A 1 86 ? 25.511 -5.772 -22.290 1.00 84.56 86 THR A O 1
ATOM 676 N N . GLY A 1 87 ? 23.566 -6.693 -22.927 1.00 76.06 87 GLY A N 1
ATOM 677 C CA . GLY A 1 87 ? 23.144 -7.120 -21.585 1.00 76.06 87 GLY A CA 1
ATOM 678 C C . GLY A 1 87 ? 24.146 -8.030 -20.860 1.00 76.06 87 GLY A C 1
ATOM 679 O O . GLY A 1 87 ? 24.350 -7.863 -19.665 1.00 76.06 87 GLY A O 1
ATOM 680 N N . GLN A 1 88 ? 24.860 -8.915 -21.571 1.00 76.94 88 GLN A N 1
ATOM 681 C CA . GLN A 1 88 ? 25.885 -9.767 -20.939 1.00 76.94 88 GLN A CA 1
ATOM 682 C C . GLN A 1 88 ? 27.096 -8.976 -20.426 1.00 76.94 88 GLN A C 1
ATOM 684 O O . GLN A 1 88 ? 27.685 -9.338 -19.412 1.00 76.94 88 GLN A O 1
ATOM 689 N N . ILE A 1 89 ? 27.455 -7.885 -21.107 1.00 83.12 89 ILE A N 1
ATOM 690 C CA . ILE A 1 89 ? 28.559 -7.005 -20.701 1.00 83.12 89 ILE A CA 1
ATOM 691 C C . ILE A 1 89 ? 28.123 -6.151 -19.503 1.00 83.12 89 ILE A C 1
ATOM 693 O O . ILE A 1 89 ? 28.882 -5.960 -18.555 1.00 83.12 89 ILE A O 1
ATOM 697 N N . TYR A 1 90 ? 26.880 -5.668 -19.526 1.00 83.25 90 TYR A N 1
ATOM 698 C CA . TYR A 1 90 ? 26.301 -4.809 -18.494 1.00 83.25 90 TYR A CA 1
ATOM 699 C C . TYR A 1 90 ? 25.291 -5.567 -17.628 1.00 83.25 90 TYR A C 1
ATOM 701 O O . TYR A 1 90 ? 24.149 -5.142 -17.464 1.00 83.25 90 TYR A O 1
ATOM 709 N N . TRP A 1 91 ? 25.730 -6.685 -17.043 1.00 83.38 91 TRP A N 1
ATOM 710 C CA . TRP A 1 91 ? 24.874 -7.588 -16.263 1.00 83.38 91 TRP A CA 1
ATOM 711 C C . TRP A 1 91 ? 24.140 -6.894 -15.100 1.00 83.38 91 TRP A C 1
ATOM 713 O O . TRP A 1 91 ? 23.048 -7.304 -14.717 1.00 83.38 91 TRP A O 1
ATOM 723 N N . PHE A 1 92 ? 24.717 -5.823 -14.545 1.00 84.62 92 PHE A N 1
ATOM 724 C CA . PHE A 1 92 ? 24.135 -5.059 -13.439 1.00 84.62 92 PHE A CA 1
ATOM 725 C C . PHE A 1 92 ? 22.836 -4.332 -13.818 1.00 84.62 92 PHE A C 1
ATOM 727 O O . PHE A 1 92 ? 22.066 -3.980 -12.929 1.00 84.62 92 PHE A O 1
ATOM 734 N N . VAL A 1 93 ? 22.560 -4.110 -15.110 1.00 85.12 93 VAL A N 1
ATOM 735 C CA . VAL A 1 93 ? 21.309 -3.473 -15.565 1.00 85.12 93 VAL A CA 1
ATOM 736 C C . VAL A 1 93 ? 20.100 -4.344 -15.199 1.00 85.12 93 VAL A C 1
ATOM 738 O O . VAL A 1 93 ? 19.081 -3.818 -14.753 1.00 85.12 93 VAL A O 1
ATOM 741 N N . HIS A 1 94 ? 20.268 -5.671 -15.215 1.00 87.69 94 HIS A N 1
ATOM 742 C CA . HIS A 1 94 ? 19.252 -6.635 -14.785 1.00 87.69 94 HIS A CA 1
ATOM 743 C C . HIS A 1 94 ? 18.869 -6.486 -13.299 1.00 87.69 94 HIS A C 1
ATOM 745 O O . HIS A 1 94 ? 17.754 -6.836 -12.913 1.00 87.69 94 HIS A O 1
ATOM 751 N N . LEU A 1 95 ? 19.760 -5.942 -12.454 1.00 90.94 95 LEU A N 1
ATOM 752 C CA . LEU A 1 95 ? 19.480 -5.699 -11.032 1.00 90.94 95 LEU A CA 1
ATOM 753 C C . LEU A 1 95 ? 18.581 -4.479 -10.792 1.00 90.94 95 LEU A C 1
ATOM 755 O O . LEU A 1 95 ? 18.026 -4.337 -9.705 1.00 90.94 95 LEU A O 1
ATOM 759 N N . ILE A 1 96 ? 18.397 -3.605 -11.782 1.00 89.62 96 ILE A N 1
ATOM 760 C CA . ILE A 1 96 ? 17.596 -2.387 -11.610 1.00 89.62 96 ILE A CA 1
ATOM 761 C C . ILE A 1 96 ? 16.103 -2.732 -11.493 1.00 89.62 96 ILE A C 1
ATOM 763 O O . ILE A 1 96 ? 15.395 -2.101 -10.716 1.00 89.62 96 ILE A O 1
ATOM 767 N N . ILE A 1 97 ? 15.629 -3.777 -12.182 1.00 91.88 97 ILE A N 1
ATOM 768 C CA . ILE A 1 97 ? 14.235 -4.246 -12.082 1.00 91.88 97 ILE A CA 1
ATOM 769 C C . ILE A 1 97 ? 13.861 -4.682 -10.655 1.00 91.88 97 ILE A C 1
ATOM 771 O O . ILE A 1 97 ? 12.887 -4.150 -10.121 1.00 91.88 97 ILE A O 1
ATOM 775 N N . PRO A 1 98 ? 14.576 -5.618 -9.995 1.00 94.56 98 PRO A N 1
ATOM 776 C CA . PRO A 1 98 ? 14.231 -5.997 -8.627 1.00 94.56 98 PRO A CA 1
ATOM 777 C C . PRO A 1 98 ? 14.371 -4.828 -7.641 1.00 94.56 98 PRO A C 1
ATOM 779 O O . PRO A 1 98 ? 13.594 -4.755 -6.690 1.00 94.56 98 PRO A O 1
ATOM 782 N N . LEU A 1 99 ? 15.295 -3.888 -7.878 1.00 92.50 99 LEU A N 1
ATOM 783 C CA . LEU A 1 99 ? 15.401 -2.663 -7.080 1.00 92.50 99 LEU A CA 1
ATOM 784 C C . LEU A 1 99 ? 14.184 -1.741 -7.253 1.00 92.50 99 LEU A C 1
ATOM 786 O O . LEU A 1 99 ? 13.694 -1.206 -6.263 1.00 92.50 99 LEU A O 1
ATOM 790 N N . ASP A 1 100 ? 13.663 -1.585 -8.471 1.00 92.00 100 ASP A N 1
ATOM 791 C CA . ASP A 1 100 ? 12.450 -0.802 -8.739 1.00 92.00 100 ASP A CA 1
ATOM 792 C C . ASP A 1 100 ? 11.204 -1.439 -8.102 1.00 92.00 100 ASP A C 1
ATOM 794 O O . ASP A 1 100 ? 10.405 -0.758 -7.457 1.00 92.00 100 ASP A O 1
ATOM 798 N N . ILE A 1 101 ? 11.084 -2.769 -8.170 1.00 94.44 101 ILE A N 1
ATOM 799 C CA . ILE A 1 101 ? 10.019 -3.507 -7.477 1.00 94.44 101 ILE A CA 1
ATOM 800 C C . ILE A 1 101 ? 10.105 -3.267 -5.965 1.00 94.44 101 ILE A C 1
ATOM 802 O O . ILE A 1 101 ? 9.094 -2.970 -5.324 1.00 94.44 101 ILE A O 1
ATOM 806 N N . LEU A 1 102 ? 11.308 -3.348 -5.388 1.00 94.69 102 LEU A N 1
ATOM 807 C CA . LEU A 1 102 ? 11.525 -3.077 -3.967 1.00 94.69 102 LEU A CA 1
ATOM 808 C C . LEU A 1 102 ? 11.184 -1.623 -3.607 1.00 94.69 102 LEU A C 1
ATOM 810 O O . LEU A 1 102 ? 10.569 -1.373 -2.566 1.00 94.69 102 LEU A O 1
ATOM 814 N N . LEU A 1 103 ? 11.529 -0.669 -4.474 1.00 92.50 103 LEU A N 1
ATOM 815 C CA . LEU A 1 103 ? 11.166 0.737 -4.320 1.00 92.50 103 LEU A CA 1
ATOM 816 C C . LEU A 1 103 ? 9.645 0.917 -4.326 1.00 92.50 103 LEU A C 1
ATOM 818 O O . LEU A 1 103 ? 9.123 1.597 -3.447 1.00 92.50 103 LEU A O 1
ATOM 822 N N . SER A 1 104 ? 8.925 0.285 -5.256 1.00 93.62 104 SER A N 1
ATOM 823 C CA . SER A 1 104 ? 7.460 0.344 -5.339 1.00 93.62 104 SER A CA 1
ATOM 824 C C . SER A 1 104 ? 6.793 -0.221 -4.079 1.00 93.62 104 SER A C 1
ATOM 826 O O . SER A 1 104 ? 5.920 0.423 -3.491 1.00 93.62 104 SER A O 1
ATOM 828 N N . ILE A 1 105 ? 7.274 -1.372 -3.589 1.00 94.62 105 ILE A N 1
ATOM 829 C CA . ILE A 1 105 ? 6.830 -1.971 -2.319 1.00 94.62 105 ILE A CA 1
ATOM 830 C C . ILE A 1 105 ? 7.077 -1.003 -1.158 1.00 94.62 105 ILE A C 1
ATOM 832 O O . ILE A 1 105 ? 6.181 -0.767 -0.349 1.00 94.62 105 ILE A O 1
ATOM 836 N N . THR A 1 106 ? 8.260 -0.395 -1.093 1.00 92.56 106 THR A N 1
ATOM 837 C CA . THR A 1 106 ? 8.609 0.563 -0.035 1.00 92.56 106 THR A CA 1
ATOM 838 C C . THR A 1 106 ? 7.750 1.828 -0.113 1.00 92.56 106 THR A C 1
ATOM 840 O O . THR A 1 106 ? 7.298 2.320 0.919 1.00 92.56 106 THR A O 1
ATOM 843 N N . CYS A 1 107 ? 7.453 2.323 -1.318 1.00 91.81 107 CYS A N 1
ATOM 844 C CA . CYS A 1 107 ? 6.586 3.483 -1.537 1.00 91.81 107 CYS A CA 1
ATOM 845 C C . CYS A 1 107 ? 5.155 3.253 -1.066 1.00 91.81 107 CYS A C 1
ATOM 847 O O . CYS A 1 107 ? 4.544 4.169 -0.514 1.00 91.81 107 CYS A O 1
ATOM 849 N N . PHE A 1 108 ? 4.643 2.039 -1.262 1.00 94.12 108 PHE A N 1
ATOM 850 C CA . PHE A 1 108 ? 3.300 1.678 -0.840 1.00 94.12 108 PHE A CA 1
ATOM 851 C C . PHE A 1 108 ? 3.242 1.371 0.662 1.00 94.12 108 PHE A C 1
ATOM 853 O O . PHE A 1 108 ? 2.485 1.996 1.397 1.00 94.12 108 PHE A O 1
ATOM 860 N N . PHE A 1 109 ? 4.063 0.442 1.158 1.00 93.81 109 PHE A N 1
ATOM 861 C CA . PHE A 1 109 ? 3.972 -0.019 2.547 1.00 93.81 109 PHE A CA 1
ATOM 862 C C . PHE A 1 109 ? 4.642 0.914 3.557 1.00 93.81 109 PHE A C 1
ATOM 864 O O . PHE A 1 109 ? 4.180 0.996 4.693 1.00 93.81 109 PHE A O 1
ATOM 871 N N . GLY A 1 110 ? 5.691 1.642 3.170 1.00 91.56 110 GLY A N 1
ATOM 872 C CA . GLY A 1 110 ? 6.462 2.522 4.054 1.00 91.56 110 GLY A CA 1
ATOM 873 C C . GLY A 1 110 ? 5.611 3.477 4.906 1.00 91.56 110 GLY A C 1
ATOM 874 O O . GLY A 1 110 ? 5.687 3.403 6.138 1.00 91.56 110 GLY A O 1
ATOM 875 N N . PRO A 1 111 ? 4.761 4.332 4.301 1.00 88.00 111 PRO A N 1
ATOM 876 C CA . PRO A 1 111 ? 3.899 5.236 5.066 1.00 88.00 111 PRO A CA 1
ATOM 877 C C . PRO A 1 111 ? 2.788 4.491 5.829 1.00 88.00 111 PRO A C 1
ATOM 879 O O . PRO A 1 111 ? 2.376 4.914 6.908 1.00 88.00 111 PRO A O 1
ATOM 882 N N . LEU A 1 112 ? 2.322 3.349 5.312 1.00 92.06 112 LEU A N 1
ATOM 883 C CA . LEU A 1 112 ? 1.217 2.582 5.894 1.00 92.06 112 LEU A CA 1
ATOM 884 C C . LEU A 1 112 ? 1.638 1.779 7.132 1.00 92.06 112 LEU A C 1
ATOM 886 O O . LEU A 1 112 ? 0.799 1.513 7.987 1.00 92.06 112 LEU A O 1
ATOM 890 N N . LEU A 1 113 ? 2.918 1.421 7.275 1.00 91.44 113 LEU A N 1
ATOM 891 C CA . LEU A 1 113 ? 3.431 0.653 8.418 1.00 91.44 113 LEU A CA 1
ATOM 892 C C . LEU A 1 113 ? 3.274 1.385 9.756 1.00 91.44 113 LEU A C 1
ATOM 894 O O . LEU A 1 113 ? 2.954 0.764 10.772 1.00 91.44 113 LEU A O 1
ATOM 898 N N . ALA A 1 114 ? 3.499 2.701 9.778 1.00 86.38 114 ALA A N 1
ATOM 899 C CA . ALA A 1 114 ? 3.296 3.496 10.987 1.00 86.38 114 ALA A CA 1
ATOM 900 C C . ALA A 1 114 ? 1.809 3.514 11.371 1.00 86.38 114 ALA A C 1
ATOM 902 O O . ALA A 1 114 ? 1.452 3.154 12.494 1.00 86.38 114 ALA A O 1
ATOM 903 N N . ALA A 1 115 ? 0.937 3.806 10.405 1.00 89.06 115 ALA A N 1
ATOM 904 C CA . ALA A 1 115 ? -0.508 3.792 10.596 1.00 89.06 115 ALA A CA 1
ATOM 905 C C . ALA A 1 115 ? -1.055 2.412 10.993 1.00 89.06 115 ALA A C 1
ATOM 907 O O . ALA A 1 115 ? -1.884 2.335 11.892 1.00 89.06 115 ALA A O 1
ATOM 908 N N . HIS A 1 116 ? -0.550 1.320 10.416 1.00 92.00 116 HIS A N 1
ATOM 909 C CA . HIS A 1 116 ? -0.932 -0.046 10.780 1.00 92.00 116 HIS A CA 1
ATOM 910 C C . HIS A 1 116 ? -0.672 -0.344 12.263 1.00 92.00 116 HIS A C 1
ATOM 912 O O . HIS A 1 116 ? -1.538 -0.886 12.952 1.00 92.00 116 HIS A O 1
ATOM 918 N N . ARG A 1 117 ? 0.496 0.062 12.788 1.00 89.25 117 ARG A N 1
ATOM 919 C CA . ARG A 1 117 ? 0.812 -0.071 14.222 1.00 89.25 117 ARG A CA 1
ATOM 920 C C . ARG A 1 117 ? -0.168 0.728 15.083 1.00 89.25 117 ARG A C 1
ATOM 922 O O . ARG A 1 117 ? -0.649 0.207 16.087 1.00 89.25 117 ARG A O 1
ATOM 929 N N . GLY A 1 118 ? -0.492 1.954 14.671 1.00 88.62 118 GLY A N 1
ATOM 930 C CA . GLY A 1 118 ? -1.502 2.784 15.328 1.00 88.62 118 GLY A CA 1
ATOM 931 C C . GLY A 1 118 ? -2.890 2.142 15.329 1.00 88.62 118 GLY A C 1
ATOM 932 O O . GLY A 1 118 ? -3.523 2.044 16.375 1.00 88.62 118 GLY A O 1
ATOM 933 N N . MET A 1 119 ? -3.340 1.641 14.177 1.00 90.69 119 MET A N 1
ATOM 934 C CA . MET A 1 119 ? -4.649 1.003 14.028 1.00 90.69 119 MET A CA 1
ATOM 935 C C . MET A 1 119 ? -4.768 -0.278 14.845 1.00 90.69 119 MET A C 1
ATOM 937 O O . MET A 1 119 ? -5.814 -0.532 15.437 1.00 90.69 119 MET A O 1
ATOM 941 N N . ARG A 1 120 ? -3.698 -1.077 14.906 1.00 91.62 120 ARG A N 1
ATOM 942 C CA . ARG A 1 120 ? -3.662 -2.287 15.728 1.00 91.62 120 ARG A CA 1
ATOM 943 C C . ARG A 1 120 ? -3.845 -1.965 17.210 1.00 91.62 120 ARG A C 1
ATOM 945 O O . ARG A 1 120 ? -4.697 -2.578 17.841 1.00 91.62 120 ARG A O 1
ATOM 952 N N . ARG A 1 121 ? -3.116 -0.973 17.734 1.00 89.88 121 ARG A N 1
ATOM 953 C CA . ARG A 1 121 ? -3.270 -0.522 19.130 1.00 89.88 121 ARG A CA 1
ATOM 954 C C . ARG A 1 121 ? -4.668 0.027 19.399 1.00 89.88 121 ARG A C 1
ATOM 956 O O . ARG A 1 121 ? -5.281 -0.332 20.393 1.00 89.88 121 ARG A O 1
ATOM 963 N N . ALA A 1 122 ? -5.196 0.846 18.490 1.00 89.44 122 ALA A N 1
ATOM 964 C CA . ALA A 1 122 ? -6.543 1.398 18.613 1.00 89.44 122 ALA A CA 1
ATOM 965 C C . ALA A 1 122 ? -7.618 0.301 18.666 1.00 89.44 122 ALA A C 1
ATOM 967 O O . ALA A 1 122 ? -8.538 0.369 19.475 1.00 89.44 122 ALA A O 1
ATOM 968 N N . LYS A 1 123 ? -7.474 -0.736 17.832 1.00 91.44 123 LYS A N 1
ATOM 969 C CA . LYS A 1 123 ? -8.350 -1.910 17.840 1.00 91.44 123 LYS A CA 1
ATOM 970 C C . LYS A 1 123 ? -8.240 -2.690 19.149 1.00 91.44 123 LYS A C 1
ATOM 972 O O . LYS A 1 123 ? -9.264 -3.046 19.716 1.00 91.44 123 LYS A O 1
ATOM 977 N N . GLU A 1 124 ? -7.024 -2.953 19.622 1.00 91.94 124 GLU A N 1
ATOM 978 C CA . GLU A 1 124 ? -6.784 -3.660 20.888 1.00 91.94 124 GLU A CA 1
ATOM 979 C C . GLU A 1 124 ? -7.395 -2.895 22.078 1.00 91.94 124 GLU A C 1
ATOM 981 O O . GLU A 1 124 ? -8.117 -3.495 22.872 1.00 91.94 124 GLU A O 1
ATOM 986 N N . ASN A 1 125 ? -7.215 -1.570 22.141 1.00 91.06 125 ASN A N 1
ATOM 987 C CA . ASN A 1 125 ? -7.818 -0.712 23.167 1.00 91.06 125 ASN A CA 1
ATOM 988 C C . ASN A 1 125 ? -9.354 -0.741 23.118 1.00 91.06 125 ASN A C 1
ATOM 990 O O . ASN A 1 125 ? -10.004 -0.868 24.154 1.00 91.06 125 ASN A O 1
ATOM 994 N N . LEU A 1 126 ? -9.940 -0.656 21.919 1.00 90.75 126 LEU A N 1
ATOM 995 C CA . LEU A 1 126 ? -11.393 -0.692 21.752 1.00 90.75 126 LEU A CA 1
ATOM 996 C C . LEU A 1 126 ? -11.976 -2.061 22.139 1.00 90.75 126 LEU A C 1
ATOM 998 O O . LEU A 1 126 ? -13.016 -2.129 22.788 1.00 90.75 126 LEU A O 1
ATOM 1002 N N . LEU A 1 127 ? -11.301 -3.160 21.790 1.00 92.56 127 LEU A N 1
ATOM 1003 C CA . LEU A 1 127 ? -11.712 -4.505 22.202 1.00 92.56 127 LEU A CA 1
ATOM 1004 C C . LEU A 1 127 ? -11.634 -4.690 23.723 1.00 92.56 127 LEU A C 1
ATOM 1006 O O . LEU A 1 127 ? -12.521 -5.325 24.292 1.00 92.56 127 LEU A O 1
ATOM 1010 N N . ASP A 1 128 ? -10.616 -4.130 24.379 1.00 93.38 128 ASP A N 1
ATOM 1011 C CA . ASP A 1 128 ? -10.492 -4.151 25.841 1.00 93.38 128 ASP A CA 1
ATOM 1012 C C . ASP A 1 128 ? -11.611 -3.344 26.524 1.00 93.38 128 ASP A C 1
ATOM 1014 O O . ASP A 1 128 ? -12.210 -3.804 27.498 1.00 93.38 128 ASP A O 1
ATOM 1018 N N . GLU A 1 129 ? -11.974 -2.180 25.978 1.00 92.00 129 GLU A N 1
ATOM 1019 C CA . GLU A 1 129 ? -13.114 -1.388 26.456 1.00 92.00 129 GLU A CA 1
ATOM 1020 C C . GLU A 1 129 ? -14.437 -2.165 26.338 1.00 92.00 129 GLU A C 1
ATOM 1022 O O . GLU A 1 129 ? -15.195 -2.263 27.309 1.00 92.00 129 GLU A O 1
ATOM 1027 N N . ILE A 1 130 ? -14.680 -2.803 25.186 1.00 90.88 130 ILE A N 1
ATOM 1028 C CA . ILE A 1 130 ? -15.864 -3.648 24.972 1.00 90.88 130 ILE A CA 1
ATOM 1029 C C . ILE A 1 130 ? -15.863 -4.834 25.944 1.00 90.88 130 ILE A C 1
ATOM 1031 O O . ILE A 1 130 ? -16.901 -5.142 26.530 1.00 90.88 130 ILE A O 1
ATOM 1035 N N . ALA A 1 131 ? -14.716 -5.483 26.164 1.00 91.56 131 ALA A N 1
ATOM 1036 C CA . ALA A 1 131 ? -14.594 -6.615 27.081 1.00 91.56 131 ALA A CA 1
ATOM 1037 C C . ALA A 1 131 ? -14.878 -6.218 28.541 1.00 91.56 131 ALA A C 1
ATOM 1039 O O . ALA A 1 131 ? -15.602 -6.925 29.248 1.00 91.56 131 ALA A O 1
ATOM 1040 N N . LYS A 1 132 ? -14.378 -5.060 28.992 1.00 93.94 132 LYS A N 1
ATOM 1041 C CA . LYS A 1 132 ? -14.675 -4.504 30.324 1.00 93.94 132 LYS A CA 1
ATOM 1042 C C . LYS A 1 132 ? -16.162 -4.203 30.494 1.00 93.94 132 LYS A C 1
ATOM 1044 O O . LYS A 1 132 ? -16.747 -4.535 31.533 1.00 93.94 132 LYS A O 1
ATOM 1049 N N . GLN A 1 133 ? -16.791 -3.620 29.473 1.00 91.94 133 GLN A N 1
ATOM 1050 C CA . GLN A 1 133 ? -18.228 -3.354 29.485 1.00 91.94 133 GLN A CA 1
ATOM 1051 C C . GLN A 1 133 ? -19.034 -4.662 29.497 1.00 91.94 133 GLN A C 1
ATOM 1053 O O . GLN A 1 133 ? -19.981 -4.787 30.275 1.00 91.94 133 GLN A O 1
ATOM 1058 N N . PHE A 1 134 ? -18.606 -5.666 28.725 1.00 90.56 134 PHE A N 1
ATOM 1059 C CA . PHE A 1 134 ? -19.211 -6.997 28.697 1.00 90.56 134 PHE A CA 1
ATOM 1060 C C . PHE A 1 134 ? -19.179 -7.661 30.076 1.00 90.56 134 PHE A C 1
ATOM 1062 O O . PHE A 1 134 ? -20.207 -8.128 30.560 1.00 90.56 134 PHE A O 1
ATOM 1069 N N . GLN A 1 135 ? -18.024 -7.650 30.748 1.00 90.81 135 GLN A N 1
ATOM 1070 C CA . GLN A 1 135 ? -17.865 -8.212 32.092 1.00 90.81 135 GLN A CA 1
ATOM 1071 C C . GLN A 1 135 ? -18.738 -7.484 33.128 1.00 90.81 135 GLN A C 1
ATOM 1073 O O . GLN A 1 135 ? -19.359 -8.107 33.997 1.00 90.81 135 GLN A O 1
ATOM 1078 N N . THR A 1 136 ? -18.814 -6.156 33.025 1.00 91.50 136 THR A N 1
ATOM 1079 C CA . THR A 1 136 ? -19.648 -5.321 33.900 1.00 91.50 136 THR A CA 1
ATOM 1080 C C . THR A 1 136 ? -21.135 -5.622 33.718 1.00 91.50 136 THR A C 1
ATOM 1082 O O . THR A 1 136 ? -21.861 -5.750 34.700 1.00 91.50 136 THR A O 1
ATOM 1085 N N . ASP A 1 137 ? -21.609 -5.759 32.481 1.00 88.56 137 ASP A N 1
ATOM 1086 C CA . ASP A 1 137 ? -23.016 -6.069 32.220 1.00 88.56 137 ASP A CA 1
ATOM 1087 C C . ASP A 1 137 ? -23.354 -7.526 32.561 1.00 88.56 137 ASP A C 1
ATOM 1089 O O . ASP A 1 137 ? -24.391 -7.788 33.171 1.00 88.56 137 ASP A O 1
ATOM 1093 N N . TYR A 1 138 ? -22.452 -8.467 32.270 1.00 88.19 138 TYR A N 1
ATOM 1094 C CA . TYR A 1 138 ? -22.612 -9.877 32.626 1.00 88.19 138 TYR A CA 1
ATOM 1095 C C . TYR A 1 138 ? -22.745 -10.079 34.138 1.00 88.19 138 TYR A C 1
ATOM 1097 O O . TYR A 1 138 ? -23.670 -10.751 34.590 1.00 88.19 138 TYR A O 1
ATOM 1105 N N . SER A 1 139 ? -21.868 -9.458 34.934 1.00 88.06 139 SER A N 1
ATOM 1106 C CA . SER A 1 139 ? -21.931 -9.542 36.400 1.00 88.06 139 SER A CA 1
ATOM 1107 C C . SER A 1 139 ? -23.234 -8.971 36.974 1.00 88.06 139 SER A C 1
ATOM 1109 O O . SER A 1 139 ? -23.831 -9.606 37.843 1.00 88.06 139 SER A O 1
ATOM 1111 N N . LYS A 1 140 ? -23.730 -7.841 36.444 1.00 86.50 140 LYS A N 1
ATOM 1112 C CA . LYS A 1 140 ? -25.025 -7.247 36.835 1.00 86.50 140 LYS A CA 1
ATOM 1113 C C . LYS A 1 140 ? -26.212 -8.155 36.522 1.00 86.50 140 LYS A C 1
ATOM 1115 O O . LYS A 1 140 ? -27.154 -8.246 37.308 1.00 86.50 140 LYS A O 1
ATOM 1120 N N . ILE A 1 141 ? -26.186 -8.819 35.370 1.00 85.81 141 ILE A N 1
ATOM 1121 C CA . ILE A 1 141 ? -27.243 -9.753 34.969 1.00 85.81 141 ILE A CA 1
ATOM 1122 C C . ILE A 1 141 ? -27.192 -11.005 35.836 1.00 85.81 141 ILE A C 1
ATOM 1124 O O . ILE A 1 141 ? -28.222 -11.439 36.342 1.00 85.81 141 ILE A O 1
ATOM 1128 N N . HIS A 1 142 ? -25.995 -11.541 36.073 1.00 83.94 142 HIS A N 1
ATOM 1129 C CA . HIS A 1 142 ? -25.805 -12.713 36.917 1.00 83.94 142 HIS A CA 1
ATOM 1130 C C . HIS A 1 142 ? -26.293 -12.470 38.354 1.00 83.94 142 HIS A C 1
ATOM 1132 O O . HIS A 1 142 ? -26.965 -13.319 38.931 1.00 83.94 142 HIS A O 1
ATOM 1138 N N . SER A 1 143 ? -26.031 -11.292 38.930 1.00 83.50 143 SER A N 1
ATOM 1139 C CA . SER A 1 143 ? -26.569 -10.929 40.250 1.00 83.50 143 SER A CA 1
ATOM 1140 C C . SER A 1 143 ? -28.089 -10.724 40.262 1.00 83.50 143 SER A C 1
ATOM 1142 O O . SER A 1 143 ? -28.693 -10.743 41.329 1.00 83.50 143 SER A O 1
ATOM 1144 N N . SER A 1 144 ? -28.705 -10.535 39.091 1.00 78.12 144 SER A N 1
ATOM 1145 C CA . SER A 1 144 ? -30.144 -10.297 38.910 1.00 78.12 144 SER A CA 1
ATOM 1146 C C . SER A 1 144 ? -30.899 -11.543 38.422 1.00 78.12 144 SER A C 1
ATOM 1148 O O . SER A 1 144 ? -32.082 -11.449 38.113 1.00 78.12 144 SER A O 1
ATOM 1150 N N . LEU A 1 145 ? -30.246 -12.715 38.364 1.00 74.25 145 LEU A N 1
ATOM 1151 C CA . LEU A 1 145 ? -30.846 -13.990 37.929 1.00 74.25 145 LEU A CA 1
ATOM 1152 C C . LEU A 1 145 ? -32.029 -14.441 38.803 1.00 74.25 145 LEU A C 1
ATOM 1154 O O . LEU A 1 145 ? -32.874 -15.202 38.345 1.00 74.25 145 LEU A O 1
ATOM 1158 N N . THR A 1 146 ? -32.104 -13.965 40.045 1.00 72.00 146 THR A N 1
ATOM 1159 C CA . THR A 1 146 ? -33.227 -14.167 40.976 1.00 72.00 146 THR A CA 1
ATOM 1160 C C . THR A 1 146 ? -34.284 -13.052 40.918 1.00 72.00 146 THR A C 1
ATOM 1162 O O . THR A 1 146 ? -35.235 -13.080 41.696 1.00 72.00 146 THR A O 1
ATOM 1165 N N . GLY A 1 147 ? -34.118 -12.064 40.032 1.00 68.00 147 GLY A N 1
ATOM 1166 C CA . GLY A 1 147 ? -34.972 -10.883 39.892 1.00 68.00 147 GLY A CA 1
ATOM 1167 C C . GLY A 1 147 ? -36.016 -10.969 38.771 1.00 68.00 147 GLY A C 1
ATOM 1168 O O . GLY A 1 147 ? -36.321 -12.033 38.241 1.00 68.00 147 GLY A O 1
ATOM 1169 N N . ASP A 1 148 ? -36.576 -9.810 38.424 1.00 77.88 148 ASP A N 1
ATOM 1170 C CA . ASP A 1 148 ? -37.655 -9.638 37.447 1.00 77.88 148 ASP A CA 1
ATOM 1171 C C . ASP A 1 148 ? -37.281 -10.100 36.020 1.00 77.88 148 ASP A C 1
ATOM 1173 O O . ASP A 1 148 ? -36.227 -9.749 35.480 1.00 77.88 148 ASP A O 1
ATOM 1177 N N . ALA A 1 149 ? -38.175 -10.853 35.373 1.00 80.31 149 ALA A N 1
ATOM 1178 C CA . ALA A 1 149 ? -37.954 -11.446 34.053 1.00 80.31 149 ALA A CA 1
ATOM 1179 C C . ALA A 1 149 ? -37.720 -10.397 32.948 1.00 80.31 149 ALA A C 1
ATOM 1181 O O . ALA A 1 149 ? -36.995 -10.664 31.984 1.00 80.31 149 ALA A O 1
ATOM 1182 N N . GLU A 1 150 ? -38.290 -9.193 33.080 1.00 82.31 150 GLU A N 1
ATOM 1183 C CA . GLU A 1 150 ? -38.078 -8.109 32.115 1.00 82.31 150 GLU A CA 1
ATOM 1184 C C . GLU A 1 150 ? -36.639 -7.571 32.180 1.00 82.31 150 GLU A C 1
ATOM 1186 O O . GLU A 1 150 ? -36.015 -7.324 31.142 1.00 82.31 150 GLU A O 1
ATOM 1191 N N . THR A 1 151 ? -36.068 -7.458 33.386 1.00 79.94 151 THR A N 1
ATOM 1192 C CA . THR A 1 151 ? -34.665 -7.046 33.577 1.00 79.94 151 THR A CA 1
ATOM 1193 C C . THR A 1 151 ? -33.675 -8.056 33.003 1.00 79.94 151 THR A C 1
ATOM 1195 O O . THR A 1 151 ? -32.710 -7.666 32.339 1.00 79.94 151 THR A O 1
ATOM 1198 N N . LEU A 1 152 ? -33.956 -9.352 33.168 1.00 83.06 152 LEU A N 1
ATOM 1199 C CA . LEU A 1 152 ? -33.154 -10.427 32.591 1.00 83.06 152 LEU A CA 1
ATOM 1200 C C . LEU A 1 152 ? -33.183 -10.380 31.056 1.00 83.06 152 LEU A C 1
ATOM 1202 O O . LEU A 1 152 ? -32.137 -10.492 30.415 1.00 83.06 152 LEU A O 1
ATOM 1206 N N . LYS A 1 153 ? -34.364 -10.152 30.464 1.00 86.25 153 LYS A N 1
ATOM 1207 C CA . LYS A 1 153 ? -34.527 -10.047 29.008 1.00 86.25 153 LYS A CA 1
ATOM 1208 C C . LYS A 1 153 ? -33.745 -8.865 28.427 1.00 86.25 153 LYS A C 1
ATOM 1210 O O . LYS A 1 153 ? -32.961 -9.065 27.501 1.00 86.25 153 LYS A O 1
ATOM 1215 N N . LYS A 1 154 ? -33.898 -7.661 28.997 1.00 86.62 154 LYS A N 1
ATOM 1216 C CA . LYS A 1 154 ? -33.151 -6.461 28.562 1.00 86.62 154 LYS A CA 1
ATOM 1217 C C . LYS A 1 154 ? -31.639 -6.652 28.697 1.00 86.62 154 LYS A C 1
ATOM 1219 O O . LYS A 1 154 ? -30.878 -6.248 27.822 1.00 86.62 154 LYS A O 1
ATOM 1224 N N . GLY A 1 155 ? -31.197 -7.301 29.774 1.00 85.81 155 GLY A N 1
ATOM 1225 C CA . GLY A 1 155 ? -29.791 -7.638 29.972 1.00 85.81 155 GLY A CA 1
ATOM 1226 C C . GLY A 1 155 ? -29.248 -8.597 28.909 1.00 85.81 155 GLY A C 1
ATOM 1227 O O . GLY A 1 155 ? -28.181 -8.359 28.341 1.00 85.81 155 GLY A O 1
ATOM 1228 N N . ALA A 1 156 ? -29.995 -9.659 28.603 1.00 85.81 156 ALA A N 1
ATOM 1229 C CA . ALA A 1 156 ? -29.613 -10.629 27.580 1.00 85.81 156 ALA A CA 1
ATOM 1230 C C . ALA A 1 156 ? -29.539 -9.997 26.177 1.00 85.81 156 ALA A C 1
ATOM 1232 O O . ALA A 1 156 ? -28.600 -10.275 25.429 1.00 85.81 156 ALA A O 1
ATOM 1233 N N . GLU A 1 157 ? -30.484 -9.113 25.836 1.00 90.50 157 GLU A N 1
ATOM 1234 C CA . GLU A 1 157 ? -30.460 -8.333 24.590 1.00 90.50 157 GLU A CA 1
ATOM 1235 C C . GLU A 1 157 ? -29.212 -7.445 24.513 1.00 90.50 157 GLU A C 1
ATOM 1237 O O . GLU A 1 157 ? -28.474 -7.515 23.530 1.00 90.50 157 GLU A O 1
ATOM 1242 N N . LYS A 1 158 ? -28.891 -6.712 25.587 1.00 89.69 158 LYS A N 1
ATOM 1243 C CA . LYS A 1 158 ? -27.685 -5.875 25.650 1.00 89.69 158 LYS A CA 1
ATOM 1244 C C . LYS A 1 158 ? -26.396 -6.681 25.456 1.00 89.69 158 LYS A C 1
ATOM 1246 O O . LYS A 1 158 ? -25.520 -6.261 24.706 1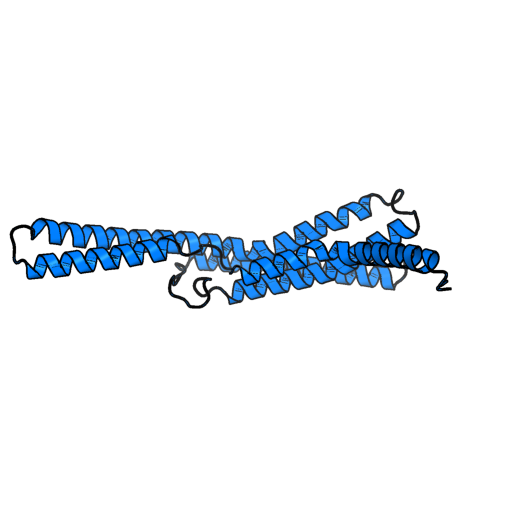.00 89.69 158 LYS A O 1
ATOM 1251 N N . ILE A 1 159 ? -26.273 -7.854 26.086 1.00 89.56 159 ILE A N 1
ATOM 1252 C CA . ILE A 1 159 ? -25.121 -8.758 25.897 1.00 89.56 159 ILE A CA 1
ATOM 1253 C C . ILE A 1 159 ? -24.995 -9.197 24.435 1.00 89.56 159 ILE A C 1
ATOM 1255 O O . ILE A 1 159 ? -23.885 -9.279 23.903 1.00 89.56 159 ILE A O 1
ATOM 1259 N N . LYS A 1 160 ? -26.123 -9.499 23.783 1.00 91.25 160 LYS A N 1
ATOM 1260 C CA . LYS A 1 160 ? -26.149 -9.909 22.378 1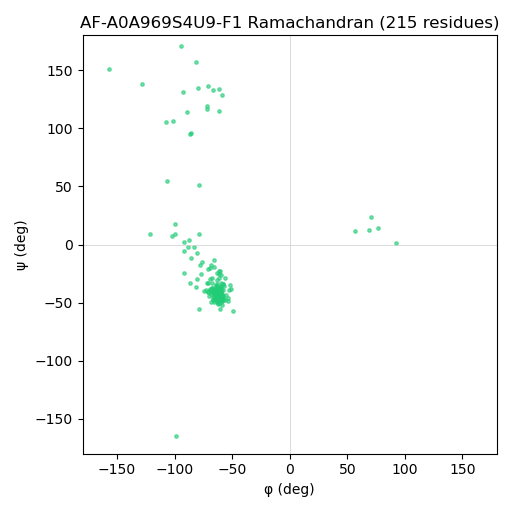.00 91.25 160 LYS A CA 1
ATOM 1261 C C . L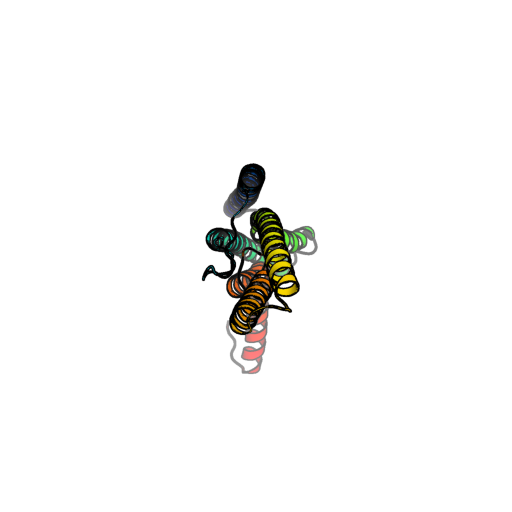YS A 1 160 ? -25.671 -8.781 21.462 1.00 91.25 160 LYS A C 1
ATOM 1263 O O . LYS A 1 160 ? -24.865 -9.037 20.570 1.00 91.25 160 LYS A O 1
ATOM 1268 N N . GLU A 1 161 ? -26.123 -7.553 21.698 1.00 92.00 161 GLU A N 1
ATOM 1269 C CA . GLU A 1 161 ? -25.666 -6.370 20.957 1.00 92.00 161 GLU A CA 1
ATOM 1270 C C . GLU A 1 161 ? -24.176 -6.097 21.182 1.00 92.00 161 GLU A C 1
ATOM 1272 O O . GLU A 1 161 ? -23.437 -5.880 20.223 1.00 92.00 161 GLU A O 1
ATOM 1277 N N . LEU A 1 162 ? -23.705 -6.192 22.429 1.00 90.44 162 LEU A N 1
ATOM 1278 C CA . LEU A 1 162 ? -22.290 -6.024 22.753 1.00 90.44 162 LEU A CA 1
ATOM 1279 C C . LEU A 1 162 ? -21.408 -7.068 22.063 1.00 90.44 162 LEU A C 1
ATOM 1281 O O . LEU A 1 162 ? -20.323 -6.739 21.589 1.00 90.44 162 LEU A O 1
ATOM 1285 N N . ARG A 1 163 ? -21.874 -8.320 21.982 1.00 90.75 163 ARG A N 1
ATOM 1286 C CA . ARG A 1 163 ? -21.188 -9.380 21.233 1.00 90.75 163 ARG A CA 1
ATOM 1287 C C . ARG A 1 163 ? -21.116 -9.043 19.746 1.00 90.75 163 ARG A C 1
ATOM 1289 O O . ARG A 1 163 ? -20.038 -9.128 19.176 1.00 90.75 163 ARG A O 1
ATOM 1296 N N . ALA A 1 164 ? -22.217 -8.594 19.146 1.00 91.56 164 ALA A N 1
ATOM 1297 C CA . ALA A 1 164 ? -22.213 -8.173 17.746 1.00 91.56 164 ALA A CA 1
ATOM 1298 C C . ALA A 1 164 ? -21.234 -7.009 17.496 1.00 91.56 164 ALA A C 1
ATOM 1300 O O . ALA A 1 164 ? -20.533 -6.989 16.487 1.00 91.56 164 ALA A O 1
ATOM 1301 N N . PHE A 1 165 ? -21.142 -6.061 18.433 1.00 90.06 165 PHE A N 1
ATOM 1302 C CA . PHE A 1 165 ? -20.195 -4.949 18.353 1.00 90.06 165 PHE A CA 1
ATOM 1303 C C . PHE A 1 165 ? -18.734 -5.394 18.530 1.00 90.06 165 PHE A C 1
ATOM 1305 O O . PHE A 1 165 ? -17.846 -4.903 17.825 1.00 90.06 165 PHE A O 1
ATOM 1312 N N . TYR A 1 166 ? -18.485 -6.354 19.426 1.00 91.75 166 TYR A N 1
ATOM 1313 C CA . TYR A 1 166 ? -17.184 -7.003 19.581 1.00 91.75 166 TYR A CA 1
ATOM 1314 C C . TYR A 1 166 ? -16.763 -7.703 18.288 1.00 91.75 166 TYR A C 1
ATOM 1316 O O . TYR A 1 166 ? -15.667 -7.450 17.795 1.00 91.75 166 TYR A O 1
ATOM 1324 N N . ASP A 1 167 ? -17.643 -8.525 17.712 1.00 91.94 167 ASP A N 1
ATOM 1325 C CA . ASP A 1 167 ? -17.367 -9.284 16.491 1.00 91.94 167 ASP A CA 1
ATOM 1326 C C . ASP A 1 167 ? -17.062 -8.336 15.320 1.00 91.94 167 ASP A C 1
ATOM 1328 O O . ASP A 1 167 ? -16.039 -8.486 14.652 1.00 91.94 167 ASP A O 1
ATOM 1332 N N . LEU A 1 168 ? -17.858 -7.272 15.154 1.00 90.31 168 LEU A N 1
ATOM 1333 C CA . LEU A 1 168 ? -17.622 -6.237 14.142 1.00 90.31 168 LEU A CA 1
ATOM 1334 C C . LEU A 1 168 ? -16.267 -5.537 14.326 1.00 90.31 168 LEU A C 1
ATOM 1336 O O . LEU A 1 168 ? -15.532 -5.318 13.362 1.00 90.31 168 LEU A O 1
ATOM 1340 N N . THR A 1 169 ? -15.911 -5.197 15.566 1.00 90.25 169 THR A N 1
ATOM 1341 C CA . THR A 1 169 ? -14.617 -4.573 15.878 1.00 90.25 169 THR A CA 1
ATOM 1342 C C . THR A 1 169 ? -13.461 -5.548 15.652 1.00 90.25 169 THR A C 1
ATOM 1344 O O . THR A 1 169 ? -12.394 -5.162 15.170 1.00 90.25 169 THR A O 1
ATOM 1347 N N . ASN A 1 170 ? -13.659 -6.827 15.963 1.00 91.00 170 ASN A N 1
ATOM 1348 C CA . ASN A 1 170 ? -12.657 -7.869 15.800 1.00 91.00 170 ASN A CA 1
ATOM 1349 C C . ASN A 1 170 ? -12.414 -8.225 14.324 1.00 91.00 170 ASN A C 1
ATOM 1351 O O . ASN A 1 170 ? -11.278 -8.506 13.942 1.00 91.00 170 ASN A O 1
ATOM 1355 N N . GLU A 1 171 ? -13.428 -8.152 13.468 1.00 90.19 171 GLU A N 1
ATOM 1356 C CA . GLU A 1 171 ? -13.287 -8.368 12.021 1.00 90.19 171 GLU A CA 1
ATOM 1357 C C . GLU A 1 171 ? -12.694 -7.158 11.284 1.00 90.19 171 GLU A C 1
ATOM 1359 O O . GLU A 1 171 ? -12.176 -7.294 10.173 1.00 90.19 171 GLU A O 1
ATOM 1364 N N . PHE A 1 172 ? -12.706 -5.974 11.904 1.00 87.69 172 PHE A N 1
ATOM 1365 C CA . PHE A 1 172 ? -12.198 -4.751 11.291 1.00 87.69 172 PHE A CA 1
ATOM 1366 C C . PHE A 1 172 ? -10.703 -4.867 10.903 1.00 87.69 172 PHE A C 1
ATOM 1368 O O . PHE A 1 172 ? -9.865 -5.242 11.745 1.00 87.69 172 PHE A O 1
ATOM 1375 N N . PRO A 1 173 ? -10.333 -4.541 9.646 1.00 89.81 173 PRO A N 1
ATOM 1376 C CA . PRO A 1 173 ? -8.959 -4.639 9.172 1.00 89.81 173 PRO A CA 1
ATOM 1377 C C . PRO A 1 173 ? -8.069 -3.562 9.797 1.00 89.81 173 PRO A C 1
ATOM 1379 O O . PRO A 1 173 ? -8.399 -2.385 9.847 1.00 89.81 173 PRO A O 1
ATOM 1382 N N . VAL A 1 174 ? -6.875 -3.964 10.223 1.00 90.56 174 VAL A N 1
ATOM 1383 C CA . VAL A 1 174 ? -5.870 -3.067 10.824 1.00 90.56 174 VAL A CA 1
ATOM 1384 C C . VAL A 1 174 ? -4.943 -2.419 9.794 1.00 90.56 174 VAL A C 1
ATOM 1386 O O . VAL A 1 174 ? -4.035 -1.675 10.154 1.00 90.56 174 VAL A O 1
ATOM 1389 N N . TRP A 1 175 ? -5.104 -2.743 8.513 1.00 92.31 175 TRP A N 1
ATOM 1390 C CA . TRP A 1 175 ? -4.330 -2.123 7.445 1.00 92.31 175 TRP A CA 1
ATOM 1391 C C . TRP A 1 175 ? -5.084 -0.911 6.890 1.00 92.31 175 TRP A C 1
ATOM 1393 O O . TRP A 1 175 ? -6.264 -1.043 6.564 1.00 92.31 175 TRP A O 1
ATOM 1403 N N . PRO A 1 176 ? -4.424 0.252 6.746 1.00 90.75 176 PRO A N 1
ATOM 1404 C CA . PRO A 1 176 ? -5.038 1.479 6.243 1.00 90.75 176 PRO A CA 1
ATOM 1405 C C . PRO A 1 176 ? -5.167 1.446 4.713 1.00 90.75 176 PRO A C 1
ATOM 1407 O O . PRO A 1 176 ? -4.685 2.343 4.034 1.00 90.75 176 PRO A O 1
ATOM 1410 N N . PHE A 1 177 ? -5.742 0.385 4.150 1.00 92.88 177 PHE A N 1
ATOM 1411 C CA . PHE A 1 177 ? -6.082 0.281 2.733 1.00 92.88 177 PHE A CA 1
ATOM 1412 C C . PHE A 1 177 ? -7.188 -0.752 2.523 1.00 92.88 177 PHE A C 1
ATOM 1414 O O . PHE A 1 177 ? -7.283 -1.745 3.245 1.00 92.88 177 PHE A O 1
ATOM 1421 N N . ASP A 1 178 ? -7.995 -0.549 1.486 1.00 91.69 178 ASP A N 1
ATOM 1422 C CA . ASP A 1 178 ? -9.022 -1.499 1.081 1.00 91.69 178 ASP A CA 1
ATOM 1423 C C . ASP A 1 178 ? -8.527 -2.457 -0.018 1.00 91.69 178 ASP A C 1
ATOM 1425 O O . ASP A 1 178 ? -7.464 -2.298 -0.630 1.00 91.69 178 ASP A O 1
ATOM 1429 N N . VAL A 1 179 ? -9.342 -3.475 -0.304 1.00 90.81 179 VAL A N 1
ATOM 1430 C CA . VAL A 1 179 ? -9.043 -4.474 -1.342 1.00 90.81 179 VAL A CA 1
ATOM 1431 C C . VAL A 1 179 ? -8.891 -3.821 -2.721 1.00 90.81 179 VAL A C 1
ATOM 1433 O O . VAL A 1 179 ? -8.091 -4.280 -3.536 1.00 90.81 179 VAL A O 1
ATOM 1436 N N . GLN A 1 180 ? -9.629 -2.741 -3.003 1.00 92.94 180 GLN A N 1
ATOM 1437 C CA . GLN A 1 180 ? -9.529 -2.035 -4.279 1.00 92.94 180 GLN A CA 1
ATOM 1438 C C . GLN A 1 180 ? -8.162 -1.357 -4.440 1.00 92.94 180 GLN A C 1
ATOM 1440 O O . GLN A 1 180 ? -7.537 -1.488 -5.494 1.00 92.94 180 GLN A O 1
ATOM 1445 N N . THR A 1 181 ? -7.685 -0.675 -3.401 1.00 93.56 181 THR A N 1
ATOM 1446 C CA . THR A 1 181 ? -6.379 -0.009 -3.353 1.00 93.56 181 THR A CA 1
ATOM 1447 C C . THR A 1 181 ? -5.253 -1.023 -3.495 1.00 93.56 181 THR A C 1
ATOM 1449 O O . THR A 1 181 ? -4.373 -0.847 -4.338 1.00 93.56 181 THR A O 1
ATOM 1452 N N . PHE A 1 182 ? -5.333 -2.145 -2.775 1.00 94.81 182 PHE A N 1
ATOM 1453 C CA . PHE A 1 182 ? -4.342 -3.214 -2.887 1.00 94.81 182 PHE A CA 1
ATOM 1454 C C . PHE A 1 182 ? -4.294 -3.828 -4.294 1.00 94.81 182 PHE A C 1
ATOM 1456 O O . PHE A 1 182 ? -3.218 -4.017 -4.859 1.00 94.81 182 PHE A O 1
ATOM 1463 N N . ARG A 1 183 ? -5.455 -4.072 -4.919 1.00 95.50 183 ARG A N 1
ATOM 1464 C CA . ARG A 1 183 ? -5.518 -4.559 -6.308 1.00 95.50 183 ARG A CA 1
ATOM 1465 C C . ARG A 1 183 ? -4.895 -3.579 -7.297 1.00 95.50 183 ARG A C 1
ATOM 1467 O O . ARG A 1 183 ? -4.200 -4.012 -8.209 1.00 95.50 183 ARG A O 1
ATOM 1474 N N . ARG A 1 184 ? -5.136 -2.274 -7.135 1.00 96.00 184 ARG A N 1
ATOM 1475 C CA . ARG A 1 184 ? -4.526 -1.242 -7.989 1.00 96.00 184 ARG A CA 1
ATOM 1476 C C . ARG A 1 184 ? -3.007 -1.237 -7.847 1.00 96.00 184 ARG A C 1
ATOM 1478 O O . ARG A 1 184 ? -2.324 -1.220 -8.862 1.00 96.00 184 ARG A O 1
ATOM 1485 N N . PHE A 1 185 ? -2.495 -1.337 -6.623 1.00 96.25 185 PHE A N 1
ATOM 1486 C CA . PHE A 1 185 ? -1.061 -1.462 -6.371 1.00 96.25 185 PHE A CA 1
ATOM 1487 C C . PHE A 1 185 ? -0.456 -2.709 -7.040 1.00 96.25 185 PHE A C 1
ATOM 1489 O O . PHE A 1 185 ? 0.550 -2.608 -7.742 1.00 96.25 185 PHE A O 1
ATOM 1496 N N . LEU A 1 186 ? -1.098 -3.876 -6.912 1.00 95.81 186 LEU A N 1
ATOM 1497 C CA . LEU A 1 186 ? -0.630 -5.109 -7.559 1.00 95.81 186 LEU A CA 1
ATOM 1498 C C . LEU A 1 186 ? -0.526 -4.984 -9.085 1.00 95.81 186 LEU A C 1
ATOM 1500 O O . LEU A 1 186 ? 0.379 -5.559 -9.681 1.00 95.81 186 LEU A O 1
ATOM 1504 N N . LEU A 1 187 ? -1.418 -4.215 -9.717 1.00 94.75 187 LEU A N 1
ATOM 1505 C CA . LEU A 1 187 ? -1.359 -3.950 -11.158 1.00 94.75 187 LEU A CA 1
ATOM 1506 C C . LEU A 1 187 ? -0.200 -3.027 -11.551 1.00 94.75 187 LEU A C 1
ATOM 1508 O O . LEU A 1 187 ? 0.220 -3.051 -12.705 1.00 94.75 187 LEU A O 1
ATOM 1512 N N . THR A 1 188 ? 0.334 -2.236 -10.618 1.00 93.88 188 THR A N 1
ATOM 1513 C CA . THR A 1 188 ? 1.448 -1.319 -10.891 1.00 93.88 188 THR A CA 1
ATOM 1514 C C . THR A 1 188 ? 2.827 -1.913 -10.645 1.00 93.88 188 THR A C 1
ATOM 1516 O O . THR A 1 188 ? 3.781 -1.490 -11.286 1.00 93.88 188 THR A O 1
ATOM 1519 N N . VAL A 1 189 ? 2.947 -2.929 -9.787 1.00 94.00 189 VAL A N 1
ATOM 1520 C CA . VAL A 1 189 ? 4.219 -3.631 -9.531 1.00 94.00 189 VAL A CA 1
ATOM 1521 C C . VAL A 1 189 ? 4.885 -4.199 -10.800 1.00 94.00 189 VAL A C 1
ATOM 1523 O O . VAL A 1 189 ? 6.093 -4.026 -10.948 1.00 94.00 189 VAL A O 1
ATOM 1526 N N . PRO A 1 190 ? 4.175 -4.842 -11.751 1.00 93.94 190 PRO A N 1
ATOM 1527 C CA . PRO A 1 190 ? 4.807 -5.393 -12.951 1.00 93.94 190 PRO A CA 1
ATOM 1528 C C . PRO A 1 190 ? 5.124 -4.345 -14.032 1.00 93.94 190 PRO A C 1
ATOM 1530 O O . PRO A 1 190 ? 5.506 -4.720 -15.142 1.00 93.94 190 PRO A O 1
ATOM 1533 N N . ALA A 1 191 ? 4.985 -3.046 -13.747 1.00 94.38 191 ALA A N 1
ATOM 1534 C CA . ALA A 1 191 ? 5.234 -1.974 -14.709 1.00 94.38 191 ALA A CA 1
ATOM 1535 C C . ALA A 1 191 ? 6.601 -2.051 -15.433 1.00 94.38 191 ALA A C 1
ATOM 1537 O O . ALA A 1 191 ? 6.610 -1.840 -16.650 1.00 94.38 191 ALA A O 1
ATOM 1538 N N . PRO A 1 192 ? 7.724 -2.441 -14.789 1.00 94.19 192 PRO A N 1
ATOM 1539 C CA . PRO A 1 192 ? 9.007 -2.609 -15.481 1.00 94.19 192 PRO A CA 1
ATOM 1540 C C . PRO A 1 192 ? 9.013 -3.658 -16.586 1.00 94.19 192 PRO A C 1
ATOM 1542 O O . PRO A 1 192 ? 9.824 -3.594 -17.506 1.00 94.19 192 PRO A O 1
ATOM 1545 N N . PHE A 1 193 ? 8.099 -4.624 -16.542 1.00 94.25 193 PHE A N 1
ATOM 1546 C CA . PHE A 1 193 ? 8.029 -5.675 -17.550 1.00 94.25 193 PHE A CA 1
ATOM 1547 C C . PHE A 1 193 ? 7.213 -5.268 -18.780 1.00 94.25 193 PHE A C 1
ATOM 1549 O O . PHE A 1 193 ? 7.274 -5.963 -19.796 1.00 94.25 193 PHE A O 1
ATOM 1556 N N . LEU A 1 194 ? 6.478 -4.147 -18.734 1.00 93.94 194 LEU A N 1
ATOM 1557 C CA . LEU A 1 194 ? 5.625 -3.702 -19.843 1.00 93.94 194 LEU A CA 1
ATOM 1558 C C . LEU A 1 194 ? 6.393 -3.547 -21.168 1.00 93.94 194 LEU A C 1
ATOM 1560 O O . LEU A 1 194 ? 5.932 -4.099 -22.169 1.00 93.94 194 LEU A O 1
ATOM 1564 N N . PRO A 1 195 ? 7.569 -2.887 -21.225 1.00 92.31 195 PRO A N 1
ATOM 1565 C CA . PRO A 1 195 ? 8.319 -2.758 -22.476 1.00 92.31 195 PRO A CA 1
ATOM 1566 C C . PRO A 1 195 ? 8.780 -4.108 -23.036 1.00 92.31 195 PRO A C 1
ATOM 1568 O O . PRO A 1 195 ? 8.716 -4.335 -24.245 1.00 92.31 195 PRO A O 1
ATOM 1571 N N . LEU A 1 196 ? 9.181 -5.032 -22.156 1.00 89.44 196 LEU A N 1
ATOM 1572 C CA . LEU A 1 196 ? 9.582 -6.385 -22.539 1.00 89.44 196 LEU A CA 1
ATOM 1573 C C . LEU A 1 196 ? 8.408 -7.160 -23.147 1.00 89.44 196 LEU A C 1
ATOM 1575 O O . LEU A 1 196 ? 8.538 -7.778 -24.204 1.00 89.44 196 LEU A O 1
ATOM 1579 N N . LEU A 1 197 ? 7.247 -7.082 -22.495 1.00 92.06 197 LEU A N 1
ATOM 1580 C CA . LEU A 1 197 ? 6.022 -7.754 -22.910 1.00 92.06 197 LEU A CA 1
ATOM 1581 C C . LEU A 1 197 ? 5.538 -7.235 -24.271 1.00 92.06 197 LEU A C 1
ATOM 1583 O O . LEU A 1 197 ? 5.215 -8.032 -25.152 1.00 92.06 197 LEU A O 1
ATOM 1587 N N . LEU A 1 198 ? 5.591 -5.918 -24.493 1.00 91.44 198 LEU A N 1
ATOM 1588 C CA . LEU A 1 198 ? 5.312 -5.305 -25.797 1.00 91.44 198 LEU A CA 1
ATOM 1589 C C . LEU A 1 198 ? 6.285 -5.785 -26.885 1.00 91.44 198 LEU A C 1
ATOM 1591 O O . LEU A 1 198 ? 5.861 -6.090 -28.001 1.00 91.44 198 LEU A O 1
ATOM 1595 N N . GLY A 1 199 ? 7.578 -5.899 -26.566 1.00 87.69 199 GLY A N 1
ATOM 1596 C CA . GLY A 1 199 ? 8.585 -6.428 -27.487 1.00 87.69 199 GLY A CA 1
ATOM 1597 C C . GLY A 1 199 ? 8.309 -7.877 -27.906 1.00 87.69 199 GLY A C 1
ATOM 1598 O O . GLY A 1 199 ? 8.389 -8.210 -29.091 1.00 87.69 199 GLY A O 1
ATOM 1599 N N . ILE A 1 200 ? 7.923 -8.728 -26.951 1.00 88.94 200 ILE A N 1
ATOM 1600 C CA . ILE A 1 200 ? 7.554 -10.129 -27.203 1.00 88.94 200 ILE A CA 1
ATOM 1601 C C . ILE A 1 200 ? 6.289 -10.210 -28.063 1.00 88.94 200 ILE A C 1
ATOM 1603 O O . ILE A 1 200 ? 6.275 -10.938 -29.056 1.00 88.94 200 ILE A O 1
ATOM 1607 N N . LEU A 1 201 ? 5.253 -9.431 -27.735 1.00 92.19 201 LEU A N 1
ATOM 1608 C CA . LEU A 1 201 ? 4.011 -9.377 -28.510 1.00 92.19 201 LEU A CA 1
ATOM 1609 C C . LEU A 1 201 ? 4.259 -8.935 -29.955 1.00 92.19 201 LEU A C 1
ATOM 1611 O O . LEU A 1 201 ? 3.753 -9.574 -30.875 1.00 92.19 201 LEU A O 1
ATOM 1615 N N . LYS A 1 202 ? 5.089 -7.904 -30.174 1.00 89.44 202 LYS A N 1
ATOM 1616 C CA . LYS A 1 202 ? 5.473 -7.459 -31.524 1.00 89.44 202 LYS A CA 1
ATOM 1617 C C . LYS A 1 202 ? 6.157 -8.582 -32.307 1.00 89.44 202 LYS A C 1
ATOM 1619 O O . LYS A 1 202 ? 5.841 -8.798 -33.475 1.00 89.44 202 LYS A O 1
ATOM 1624 N N . LYS A 1 203 ? 7.070 -9.320 -31.668 1.00 86.75 203 LYS A N 1
ATOM 1625 C CA . LYS A 1 203 ? 7.767 -10.451 -32.298 1.00 86.75 203 LYS A CA 1
ATOM 1626 C C . LYS A 1 203 ? 6.798 -11.582 -32.660 1.00 86.75 203 LYS A C 1
ATOM 1628 O O . LYS A 1 203 ? 6.863 -12.095 -33.773 1.00 86.75 203 LYS A O 1
ATOM 1633 N N . LEU A 1 204 ? 5.889 -11.945 -31.754 1.00 89.88 204 LEU A N 1
ATOM 1634 C CA . LEU A 1 204 ? 4.869 -12.972 -31.992 1.00 89.88 204 LEU A CA 1
ATOM 1635 C C . LEU A 1 204 ? 3.897 -12.571 -33.105 1.00 89.88 204 LEU A C 1
ATOM 1637 O O . LEU A 1 204 ? 3.616 -13.384 -33.983 1.00 89.88 204 LEU A O 1
ATOM 1641 N N . ALA A 1 205 ? 3.439 -11.318 -33.111 1.00 89.44 205 ALA A N 1
ATOM 1642 C CA . ALA A 1 205 ? 2.593 -10.779 -34.169 1.00 89.44 205 ALA A CA 1
ATOM 1643 C C . ALA A 1 205 ? 3.300 -10.826 -35.531 1.00 89.44 205 ALA A C 1
ATOM 1645 O O . ALA A 1 205 ? 2.700 -11.267 -36.504 1.00 89.44 205 ALA A O 1
ATOM 1646 N N . GLY A 1 206 ? 4.588 -10.465 -35.594 1.00 86.00 206 GLY A N 1
ATOM 1647 C CA . GLY A 1 206 ? 5.385 -10.576 -36.819 1.00 86.00 206 GLY A CA 1
ATOM 1648 C C . GLY A 1 206 ? 5.506 -12.017 -37.325 1.00 86.00 206 GLY A C 1
ATOM 1649 O O . GLY A 1 206 ? 5.311 -12.274 -38.509 1.00 86.00 206 GLY A O 1
ATOM 1650 N N . VAL A 1 207 ? 5.752 -12.983 -36.433 1.00 87.12 207 VAL A N 1
ATOM 1651 C CA . VAL A 1 207 ? 5.782 -14.415 -36.795 1.00 87.12 207 VAL A CA 1
ATOM 1652 C C . VAL A 1 207 ? 4.418 -14.888 -37.302 1.00 87.12 207 VAL A C 1
ATOM 1654 O O . VAL A 1 207 ? 4.347 -15.624 -38.288 1.00 87.12 207 VAL A O 1
ATOM 1657 N N . PHE A 1 208 ? 3.335 -14.462 -36.651 1.00 87.00 208 PHE A N 1
ATOM 1658 C CA . PHE A 1 208 ? 1.981 -14.827 -37.046 1.00 87.00 208 PHE A CA 1
ATOM 1659 C C . PHE A 1 208 ? 1.609 -14.220 -38.404 1.00 87.00 208 PHE A C 1
ATOM 1661 O O . PHE A 1 208 ? 1.159 -14.947 -39.277 1.00 87.00 208 PHE A O 1
ATOM 1668 N N . LEU A 1 209 ? 1.872 -12.934 -38.637 1.00 86.06 209 LEU A N 1
ATOM 1669 C CA . LEU A 1 209 ? 1.596 -12.270 -39.918 1.00 86.06 209 LEU A CA 1
ATOM 1670 C C . LEU A 1 209 ? 2.424 -12.854 -41.067 1.00 86.06 209 LEU A C 1
ATOM 1672 O O . LEU A 1 209 ? 1.878 -13.131 -42.136 1.00 86.06 209 LEU A O 1
ATOM 1676 N N . LYS A 1 210 ? 3.698 -13.175 -40.813 1.00 84.06 210 LYS A N 1
ATOM 1677 C CA . LYS A 1 210 ? 4.557 -13.870 -41.778 1.00 84.06 210 LYS A CA 1
ATOM 1678 C C . LYS A 1 210 ? 4.006 -15.247 -42.158 1.00 84.06 210 LYS A C 1
ATOM 1680 O O . LYS A 1 210 ? 4.068 -15.630 -43.322 1.00 84.06 210 LYS A O 1
ATOM 1685 N N . LYS A 1 211 ? 3.414 -15.981 -41.206 1.00 83.62 211 LYS A N 1
ATOM 1686 C CA . LYS A 1 211 ? 2.738 -17.265 -41.473 1.00 83.62 211 LYS A CA 1
ATOM 1687 C C . LYS A 1 211 ? 1.524 -17.111 -42.407 1.00 83.62 211 LYS A C 1
ATOM 1689 O O . LYS A 1 211 ? 1.164 -18.070 -43.078 1.00 83.62 211 LYS A O 1
ATOM 1694 N N . TRP A 1 212 ? 0.922 -15.924 -42.465 1.00 81.31 212 TRP A N 1
ATOM 1695 C CA . TRP A 1 212 ? -0.228 -15.596 -43.315 1.00 81.31 212 TRP A CA 1
ATOM 1696 C C . TRP A 1 212 ? 0.151 -14.840 -44.603 1.00 81.31 212 TRP A C 1
ATOM 1698 O O . TRP A 1 212 ? -0.732 -14.390 -45.325 1.00 81.31 212 TRP A O 1
ATOM 1708 N N . GLY A 1 213 ? 1.447 -14.712 -44.916 1.00 75.94 213 GLY A N 1
ATOM 1709 C CA . GLY A 1 213 ? 1.919 -14.088 -46.158 1.00 75.94 213 GLY A CA 1
ATOM 1710 C C . GLY A 1 213 ? 1.846 -12.557 -46.186 1.00 75.94 213 GLY A C 1
ATOM 1711 O O . GLY A 1 213 ? 1.970 -11.973 -47.258 1.00 75.94 213 GLY A O 1
ATOM 1712 N N . ILE A 1 214 ? 1.654 -11.903 -45.036 1.00 71.12 214 ILE A N 1
ATOM 1713 C CA . ILE A 1 214 ? 1.664 -10.440 -44.917 1.00 71.12 214 ILE A CA 1
ATOM 1714 C C . ILE A 1 214 ? 3.024 -10.027 -44.345 1.00 71.12 214 ILE A C 1
ATOM 1716 O O . ILE A 1 214 ? 3.285 -10.243 -43.159 1.00 71.12 214 ILE A O 1
ATOM 1720 N N . ASP A 1 215 ? 3.891 -9.452 -45.182 1.00 68.75 215 ASP A N 1
ATOM 1721 C CA . ASP A 1 215 ? 5.182 -8.902 -44.753 1.00 68.75 215 ASP A CA 1
ATOM 1722 C C . ASP A 1 215 ? 4.995 -7.431 -44.349 1.00 68.75 215 ASP A C 1
ATOM 1724 O O . ASP A 1 215 ? 4.642 -6.581 -45.168 1.00 68.75 215 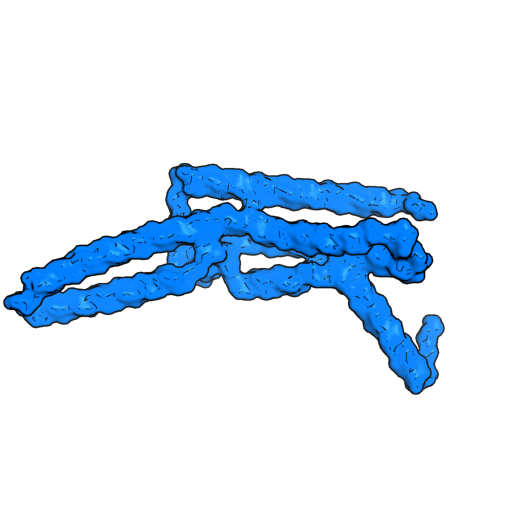ASP A O 1
ATOM 1728 N N . LEU A 1 216 ? 5.191 -7.132 -43.064 1.00 61.59 216 LEU A N 1
ATOM 1729 C CA . LEU A 1 216 ? 5.325 -5.758 -42.580 1.00 61.59 216 LEU A CA 1
ATOM 1730 C C . LEU A 1 216 ? 6.799 -5.378 -42.727 1.00 61.59 216 LEU A C 1
ATOM 1732 O O . LEU A 1 216 ? 7.609 -5.738 -41.870 1.00 61.59 216 LEU A O 1
ATOM 1736 N N . GLY A 1 217 ? 7.117 -4.724 -43.847 1.00 52.44 217 GLY A N 1
ATOM 1737 C CA . GLY A 1 217 ? 8.426 -4.114 -44.100 1.00 52.44 217 GLY A CA 1
ATOM 1738 C C . GLY A 1 217 ? 8.846 -3.117 -43.026 1.00 52.44 217 GLY A C 1
ATOM 1739 O O . GLY A 1 217 ? 7.957 -2.481 -42.412 1.00 52.44 217 GLY A O 1
#

Foldseek 3Di:
DCDPVNVVLVVVLVVLLVVLVVVLVVLLVVLLVCVVVDQDQFDLPDPQLQSPLLVLLVQLLVSLLVLLVVLLVLLVVVVVCVVVVNCVVVVCSVVVLVVSLVSSVCSNCSSQVSQLVSLVVNLVVVLVVLVVVLVVLVVVLVVCVVHDPVSNVVSVVVNVVSVVVNVSSVPRDSTSDDPVSVVSSVVSSCSNCVVVVVVVVVVVVQVVCVVVVHHDD

Secondary structure (DSSP, 8-state):
---HHHHHHHHHHHHHHHHHHHHHHHHHHHHHHHHHHS-----TT-TTSSTT-HHHHHHHHHHHHHHHHHHHHHHHHHHHHHHTT-TTTTGGGGGHHHHHHHHHHHHHHHHHHHHHHHHHHHHHHHHHHHHHHHHHHHHHHHHTTTS-HHHHHHHHHHHHHHHHHHHHHHHS--SSS-HHHHHHHHHHTTGGGHHHHHHHHHHHHHHHHHHTT----

Mean predicted aligned error: 7.63 Å

Nearest PDB structures (foldseek):
  1jad-assembly1_B  TM=2.758E-01  e=3.939E+00  Meleagris gallopavo

Solvent-accessible surface area (backbone atoms only — not comparable to full-atom values): 11503 Å² total; per-residue (Å²): 130,91,48,74,66,57,54,50,52,52,51,54,49,51,53,49,51,51,51,51,52,51,50,35,51,52,47,30,52,52,44,49,52,49,56,70,77,40,84,56,79,60,39,74,84,37,93,68,60,18,36,78,35,48,69,58,32,55,48,21,47,51,46,22,50,55,40,23,57,51,20,34,53,52,16,42,53,48,43,52,32,55,75,70,67,45,33,80,82,46,55,70,59,70,54,50,56,62,51,43,44,50,48,27,50,44,40,36,45,45,46,42,53,41,51,24,56,39,38,44,52,31,47,52,52,50,52,50,53,51,49,54,50,48,52,55,53,50,52,56,42,62,76,37,72,88,54,59,70,68,60,48,50,55,44,54,51,50,54,53,53,50,47,54,52,48,51,55,50,68,69,47,66,45,48,40,52,42,74,68,57,53,53,54,47,62,68,37,60,59,29,30,49,49,45,47,52,53,53,50,51,53,51,51,51,50,55,53,36,50,74,71,74,49,80,84,128

pLDDT: mean 87.34, std 7.18, range [50.03, 96.25]

Sequence (217 aa):
MITVATFGVIYIGSVLVLNLIANIWILHCIFEEELKQKELKVNPLHPDRCGGLRSLSDYALKTAYLAAVLGIMVGFIEFQFITRGTGQIYWFVHLIIPLDILLSITCFFGPLLAAHRGMRRAKENLLDEIAKQFQTDYSKIHSSLTGDAETLKKGAEKIKELRAFYDLTNEFPVWPFDVQTFRRFLLTVPAPFLPLLLGILKKLAGVFLKKWGIDLG

Radius of gyration: 27.32 Å; Cα contacts (8 Å, |Δi|>4): 185; chains: 1; bounding box: 67×32×87 Å